Protein AF-A0A7C3SVB1-F1 (afdb_monomer_lite)

pLDDT: mean 78.55, std 27.2, range [22.28, 98.69]

Foldseek 3Di:
DDDDLPPLLVLQDPLLVPPPDDDDDDDDDDDDDDDDDDDDDDDDDDDDDDDDDDDPDDFDQAADSSLLSHLQSLQDADADPVRFGAWDADPVGFTATASGRTDDDPVVNVVAHVGHDPSRSSVVSRVVLNVLSNLLVVLAPDGADNLLSSLLSSLCVVVPSVCSSVFPLSVCVNVVHDLVSNLVSLQVQQDDPRDGDVSSNSSSVQSSCSNPPVDHD

Structure (mmCIF, N/CA/C/O backbone):
data_AF-A0A7C3SVB1-F1
#
_entry.id   AF-A0A7C3SVB1-F1
#
loop_
_atom_site.group_PDB
_atom_site.id
_atom_site.type_symbol
_atom_site.label_atom_id
_atom_site.label_alt_id
_atom_site.label_comp_id
_atom_site.label_asym_id
_atom_site.label_entity_id
_atom_site.label_seq_id
_atom_site.pdbx_PDB_ins_code
_atom_site.Cartn_x
_atom_site.Cartn_y
_atom_site.Cartn_z
_atom_site.occupancy
_atom_site.B_iso_or_equiv
_atom_site.auth_seq_id
_atom_site.auth_comp_id
_atom_site.auth_asym_id
_atom_site.auth_atom_id
_atom_site.pdbx_PDB_model_num
ATOM 1 N N . MET A 1 1 ? 23.810 15.415 3.806 1.00 31.62 1 MET A N 1
ATOM 2 C CA . MET A 1 1 ? 22.571 14.803 4.333 1.00 31.62 1 MET A CA 1
ATOM 3 C C . MET A 1 1 ? 22.095 13.753 3.336 1.00 31.62 1 MET A C 1
ATOM 5 O O . MET A 1 1 ? 21.457 14.120 2.369 1.00 31.62 1 MET A O 1
ATOM 9 N N . ASN A 1 2 ? 22.508 12.493 3.493 1.00 33.72 2 ASN A N 1
ATOM 10 C CA . ASN A 1 2 ? 22.014 11.328 2.740 1.00 33.72 2 ASN A CA 1
ATOM 11 C C . ASN A 1 2 ? 22.653 10.094 3.383 1.00 33.72 2 ASN A C 1
ATOM 13 O O . ASN A 1 2 ? 23.805 9.822 3.083 1.00 33.72 2 ASN A O 1
ATOM 17 N N . ASN A 1 3 ? 21.978 9.422 4.325 1.00 30.89 3 ASN A N 1
ATOM 18 C CA . ASN A 1 3 ? 22.523 8.196 4.936 1.00 30.89 3 ASN A CA 1
ATOM 19 C C . ASN A 1 3 ? 21.481 7.234 5.556 1.00 30.89 3 ASN A C 1
ATOM 21 O O . ASN A 1 3 ? 21.831 6.471 6.447 1.00 30.89 3 ASN A O 1
ATOM 25 N N . SER A 1 4 ? 20.224 7.199 5.084 1.00 38.81 4 SER A N 1
ATOM 26 C CA . SER A 1 4 ? 19.206 6.288 5.668 1.00 38.81 4 SER A CA 1
ATOM 27 C C . SER A 1 4 ? 18.614 5.225 4.732 1.00 38.81 4 SER A C 1
ATOM 29 O O . SER A 1 4 ? 17.721 4.501 5.150 1.00 38.81 4 SER A O 1
ATOM 31 N N . ILE A 1 5 ? 19.091 5.066 3.490 1.00 40.44 5 ILE A N 1
ATOM 32 C CA . ILE A 1 5 ? 18.460 4.129 2.527 1.00 40.44 5 ILE A CA 1
ATOM 33 C C . ILE A 1 5 ? 19.164 2.756 2.453 1.00 40.44 5 ILE A C 1
ATOM 35 O O . ILE A 1 5 ? 18.615 1.806 1.903 1.00 40.44 5 ILE A O 1
ATOM 39 N N . GLN A 1 6 ? 20.344 2.577 3.055 1.00 37.62 6 GLN A N 1
ATOM 40 C CA . GLN A 1 6 ? 21.162 1.380 2.799 1.00 37.62 6 GLN A CA 1
ATOM 41 C C . GLN A 1 6 ? 20.731 0.066 3.487 1.00 37.62 6 GLN A C 1
ATOM 43 O O . GLN A 1 6 ? 21.447 -0.921 3.362 1.00 37.62 6 GLN A O 1
ATOM 48 N N . ASN A 1 7 ? 19.577 -0.031 4.162 1.00 42.53 7 ASN A N 1
ATOM 49 C CA . ASN A 1 7 ? 19.177 -1.315 4.767 1.00 42.53 7 ASN A CA 1
ATOM 50 C C . ASN A 1 7 ? 17.658 -1.547 4.891 1.00 42.53 7 ASN A C 1
ATOM 52 O O . ASN A 1 7 ? 17.187 -2.086 5.887 1.00 42.53 7 ASN A O 1
ATOM 56 N N . LEU A 1 8 ? 16.865 -1.126 3.899 1.00 41.56 8 LEU A N 1
ATOM 57 C CA . LEU A 1 8 ? 15.411 -1.378 3.902 1.00 41.56 8 LEU A CA 1
ATOM 58 C C . LEU A 1 8 ? 15.036 -2.791 3.420 1.00 41.56 8 LEU A C 1
ATOM 60 O O . LEU A 1 8 ? 13.973 -3.303 3.756 1.00 41.56 8 LEU A O 1
ATOM 64 N N . THR 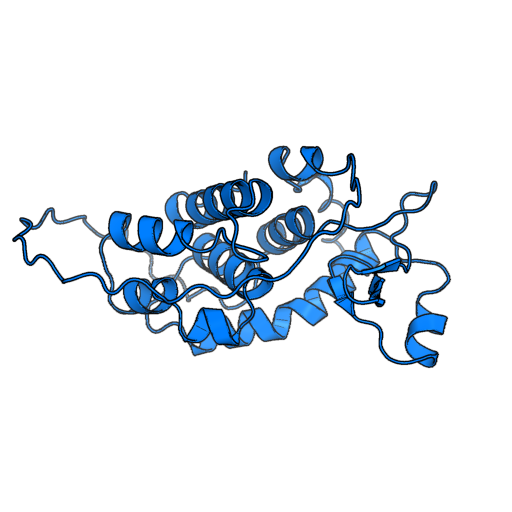A 1 9 ? 15.930 -3.467 2.698 1.00 45.50 9 THR A N 1
ATOM 65 C CA . THR A 1 9 ? 15.723 -4.832 2.182 1.00 45.50 9 THR A CA 1
ATOM 66 C C . THR A 1 9 ? 15.592 -5.889 3.274 1.00 45.50 9 THR A C 1
ATOM 68 O O . THR A 1 9 ? 14.848 -6.853 3.103 1.00 45.50 9 THR A O 1
ATOM 71 N N . SER A 1 10 ? 16.268 -5.711 4.412 1.00 49.84 10 SER A N 1
ATOM 72 C CA . SER A 1 10 ? 16.172 -6.623 5.561 1.00 49.84 10 SER A CA 1
ATOM 73 C C . SER A 1 10 ? 14.839 -6.519 6.316 1.00 49.84 10 SER A C 1
ATOM 75 O O . SER A 1 10 ? 14.551 -7.363 7.162 1.00 49.84 10 SER A O 1
ATOM 77 N N . LEU A 1 11 ? 14.010 -5.515 5.997 1.00 51.00 11 LEU A N 1
ATOM 78 C CA . LEU A 1 11 ? 12.749 -5.218 6.683 1.00 51.00 11 LEU A CA 1
ATOM 79 C C . LEU A 1 11 ? 11.512 -5.784 5.975 1.00 51.00 11 LEU A C 1
ATOM 81 O O . LEU A 1 11 ? 10.403 -5.594 6.472 1.00 51.00 11 LEU A O 1
ATOM 85 N N . ILE A 1 12 ? 11.678 -6.472 4.838 1.00 55.19 12 ILE A N 1
ATOM 86 C CA . ILE A 1 12 ? 10.572 -7.174 4.179 1.00 55.19 12 ILE A CA 1
ATOM 87 C C . ILE A 1 12 ? 10.216 -8.398 5.026 1.00 55.19 12 ILE A C 1
ATOM 89 O O . ILE A 1 12 ? 11.066 -9.283 5.197 1.00 55.19 12 ILE A O 1
ATOM 93 N N . PRO A 1 13 ? 8.982 -8.492 5.539 1.00 52.44 13 PRO A N 1
ATOM 94 C CA . PRO A 1 13 ? 8.627 -9.613 6.383 1.00 52.44 13 PRO A CA 1
ATOM 95 C C . PRO A 1 13 ? 8.637 -10.956 5.635 1.00 52.44 13 PRO A C 1
ATOM 97 O O . PRO A 1 13 ? 8.278 -11.034 4.459 1.00 52.44 13 PRO A O 1
ATOM 100 N N . GLU A 1 14 ? 9.042 -12.030 6.320 1.00 49.62 14 GLU A N 1
ATOM 101 C CA . GLU A 1 14 ? 9.186 -13.386 5.754 1.00 49.62 14 GLU A CA 1
ATOM 102 C C . GLU A 1 14 ? 7.917 -13.889 5.047 1.00 49.62 14 GLU A C 1
ATOM 104 O O . GLU A 1 14 ? 8.004 -14.552 4.014 1.00 49.62 14 GLU A O 1
ATOM 109 N N . GLN A 1 15 ? 6.729 -13.518 5.537 1.00 44.53 15 GLN A N 1
ATOM 110 C CA . GLN A 1 15 ? 5.456 -13.940 4.942 1.00 44.53 15 GLN A CA 1
ATOM 111 C C . GLN A 1 15 ? 5.228 -13.355 3.537 1.00 44.53 15 GLN A C 1
ATOM 113 O O . GLN A 1 15 ? 4.533 -13.966 2.724 1.00 44.53 15 GLN A O 1
ATOM 118 N N . CYS A 1 16 ? 5.853 -12.214 3.219 1.00 43.16 16 CYS A N 1
ATOM 119 C CA . CYS A 1 16 ? 5.802 -11.599 1.890 1.00 43.16 16 CYS A CA 1
ATOM 120 C C . CYS A 1 16 ? 6.736 -12.299 0.886 1.00 43.16 16 CYS A C 1
ATOM 122 O O . CYS A 1 16 ? 6.438 -12.360 -0.304 1.00 43.16 16 CYS A O 1
ATOM 124 N N . LYS A 1 17 ? 7.847 -12.890 1.349 1.00 44.25 17 LYS A N 1
ATOM 125 C CA . LYS A 1 17 ? 8.861 -13.518 0.478 1.00 44.25 17 LYS A CA 1
ATOM 126 C C . LYS A 1 17 ? 8.384 -14.821 -0.182 1.00 44.25 17 LYS A C 1
ATOM 128 O O . LYS A 1 17 ? 8.918 -15.219 -1.213 1.00 44.25 17 LYS A O 1
ATOM 133 N N . GLN A 1 18 ? 7.369 -15.482 0.379 1.00 40.31 18 GLN A N 1
ATOM 134 C CA . GLN A 1 18 ? 6.928 -16.822 -0.039 1.00 40.31 18 GLN A CA 1
ATOM 135 C C . GLN A 1 18 ? 6.003 -16.851 -1.274 1.00 40.31 18 GLN A C 1
ATOM 137 O O . GLN A 1 18 ? 5.603 -17.931 -1.702 1.00 40.31 18 GLN A O 1
ATOM 142 N N . GLN A 1 19 ? 5.665 -15.707 -1.885 1.00 41.03 19 GLN A N 1
ATOM 143 C CA . GLN A 1 19 ? 4.730 -15.653 -3.027 1.00 41.03 19 GLN A CA 1
ATOM 144 C C . GLN A 1 19 ? 5.395 -15.548 -4.412 1.00 41.03 19 GLN A C 1
ATOM 146 O O . GLN A 1 19 ? 4.697 -15.523 -5.424 1.00 41.03 19 GLN A O 1
ATOM 151 N N . GLN A 1 20 ? 6.729 -15.558 -4.504 1.00 35.09 20 GLN A N 1
ATOM 152 C CA . GLN A 1 20 ? 7.456 -15.371 -5.772 1.00 35.09 20 GLN A CA 1
ATOM 153 C C . GLN A 1 20 ? 7.462 -16.613 -6.705 1.00 35.09 20 GLN A C 1
ATOM 155 O O . GLN A 1 20 ? 8.326 -16.742 -7.569 1.00 35.09 20 GLN A O 1
ATOM 160 N N . GLY A 1 21 ? 6.512 -17.544 -6.573 1.00 31.62 21 GLY A N 1
ATOM 161 C CA . GLY A 1 21 ? 6.503 -18.800 -7.328 1.00 31.62 21 GLY A CA 1
ATOM 162 C C . GLY A 1 21 ? 5.131 -19.187 -7.877 1.00 31.62 21 GLY A C 1
ATOM 163 O O . GLY A 1 21 ? 4.266 -19.602 -7.116 1.00 31.62 21 GLY A O 1
ATOM 164 N N . LYS A 1 22 ? 5.022 -19.181 -9.217 1.00 29.80 22 LYS A N 1
ATOM 165 C CA . LYS A 1 22 ? 3.966 -19.769 -10.078 1.00 29.80 22 LYS A CA 1
ATOM 166 C C . LYS A 1 22 ? 2.723 -18.902 -10.336 1.00 29.80 22 LYS A C 1
ATOM 168 O O . LYS A 1 22 ? 1.705 -19.009 -9.663 1.00 29.80 22 LYS A O 1
ATOM 173 N N . ILE A 1 23 ? 2.769 -18.135 -11.429 1.00 29.11 23 ILE A N 1
ATOM 174 C CA . ILE A 1 23 ? 1.565 -17.660 -12.124 1.00 29.11 23 ILE A CA 1
ATOM 175 C C . ILE A 1 23 ? 1.242 -18.686 -13.215 1.00 29.11 23 ILE A C 1
ATOM 177 O O . ILE A 1 23 ? 1.788 -18.611 -14.313 1.00 29.11 23 ILE A O 1
ATOM 181 N N . ASP A 1 24 ? 0.374 -19.649 -12.911 1.00 27.30 24 ASP A N 1
ATOM 182 C CA . ASP A 1 24 ? -0.179 -20.554 -13.920 1.00 27.30 24 ASP A CA 1
ATOM 183 C C . ASP A 1 24 ? -1.482 -19.946 -14.467 1.00 27.30 24 ASP A C 1
ATOM 185 O O . ASP A 1 24 ? -2.486 -19.807 -13.762 1.00 27.30 24 ASP A O 1
ATOM 189 N N . LYS A 1 25 ? -1.442 -19.479 -15.720 1.00 34.91 25 LYS A N 1
ATOM 190 C CA . LYS A 1 25 ? -2.562 -18.815 -16.399 1.00 34.91 25 LYS A CA 1
ATOM 191 C C . LYS A 1 25 ? -3.498 -19.863 -17.002 1.00 34.91 25 LYS A C 1
ATOM 193 O O . LYS A 1 25 ? -3.211 -20.404 -18.066 1.00 34.91 25 LYS A O 1
ATOM 198 N N . LYS A 1 26 ? -4.673 -20.067 -16.400 1.00 27.55 26 LYS A N 1
ATOM 199 C CA . LYS A 1 26 ? -5.846 -20.611 -17.106 1.00 27.55 26 LYS A CA 1
ATOM 200 C C . LYS A 1 26 ? -7.070 -19.711 -16.898 1.00 27.55 26 LYS A C 1
ATOM 202 O O . LYS A 1 26 ? -7.563 -19.544 -15.786 1.00 27.55 26 LYS A O 1
ATOM 207 N N . LEU A 1 27 ? -7.493 -19.103 -18.007 1.00 33.12 27 LEU A N 1
ATOM 208 C CA . LEU A 1 27 ? -8.738 -18.359 -18.246 1.00 33.12 27 LEU A CA 1
ATOM 209 C C . LEU A 1 27 ? -9.956 -19.287 -18.160 1.00 33.12 27 LEU A C 1
ATOM 211 O O . LEU A 1 27 ? -9.879 -20.310 -18.823 1.00 33.12 27 LEU A O 1
ATOM 215 N N . VAL A 1 28 ? -11.065 -18.904 -17.499 1.00 28.27 28 VAL A N 1
ATOM 216 C CA . VAL A 1 28 ? -12.467 -19.194 -17.929 1.00 28.27 28 VAL A CA 1
ATOM 217 C C . VAL A 1 28 ? -13.499 -18.315 -17.142 1.00 28.27 28 VAL A C 1
ATOM 219 O O . VAL A 1 28 ? -13.070 -17.604 -16.233 1.00 28.27 28 VAL A O 1
ATOM 222 N N . PRO A 1 29 ? -14.814 -18.264 -17.487 1.00 25.97 29 PRO A N 1
ATOM 223 C CA . PRO A 1 29 ? -15.525 -17.109 -18.044 1.00 25.97 29 PRO A CA 1
ATOM 224 C C . PRO A 1 29 ? -16.535 -16.452 -17.071 1.00 25.97 29 PRO A C 1
ATOM 226 O O . PRO A 1 29 ? -16.744 -16.899 -15.947 1.00 25.97 29 PRO A O 1
ATOM 229 N N . GLN A 1 30 ? -17.175 -15.370 -17.523 1.00 29.14 30 GLN A N 1
ATOM 230 C CA . GLN A 1 30 ? -18.134 -14.578 -16.749 1.00 29.14 30 GLN A CA 1
ATOM 231 C C . GLN A 1 30 ? -19.508 -15.251 -16.607 1.00 29.14 30 GLN A C 1
ATOM 233 O O . GLN A 1 30 ? -20.102 -15.647 -17.606 1.00 29.14 30 GLN A O 1
ATOM 238 N N . THR A 1 31 ? -20.062 -15.260 -15.389 1.00 26.19 31 THR A N 1
ATOM 239 C CA . THR A 1 31 ? -21.506 -15.433 -15.154 1.00 26.19 31 THR A CA 1
ATOM 240 C C . THR A 1 31 ? -22.004 -14.496 -14.053 1.00 26.19 31 THR A C 1
ATOM 242 O O . THR A 1 31 ? -21.382 -14.365 -12.998 1.00 26.19 31 THR A O 1
ATOM 245 N N . ASN A 1 32 ? -23.141 -13.856 -14.330 1.00 29.94 32 ASN A N 1
ATOM 246 C CA . ASN A 1 32 ? -23.869 -12.896 -13.499 1.00 29.94 32 ASN A CA 1
ATOM 247 C C . ASN A 1 32 ? -24.362 -13.501 -12.178 1.00 29.94 32 ASN A C 1
ATOM 249 O O . ASN A 1 32 ? -25.070 -14.501 -12.222 1.00 29.94 32 ASN A O 1
ATOM 253 N N . TYR A 1 33 ? -24.118 -12.840 -11.038 1.00 24.30 33 TYR A N 1
ATOM 254 C CA . TYR A 1 33 ? -24.833 -13.151 -9.793 1.00 24.30 33 TYR A CA 1
ATOM 255 C C . TYR A 1 33 ? -25.157 -11.911 -8.947 1.00 24.30 33 TYR A C 1
ATOM 257 O O . TYR A 1 33 ? -24.312 -11.053 -8.684 1.00 24.30 33 TYR A O 1
ATOM 265 N N . SER A 1 34 ? -26.424 -11.848 -8.532 1.00 24.27 34 SER A N 1
ATOM 266 C CA . SER A 1 34 ? -27.050 -10.805 -7.716 1.00 24.27 34 SER A CA 1
ATOM 267 C C . SER A 1 34 ? -26.573 -10.817 -6.258 1.00 24.27 34 SER A C 1
ATOM 269 O O . SER A 1 34 ? -26.343 -11.868 -5.665 1.00 24.27 34 SER A O 1
ATOM 271 N N . LYS A 1 35 ? -26.465 -9.619 -5.667 1.00 23.53 35 LYS A N 1
ATOM 272 C CA . LYS A 1 35 ? -26.054 -9.379 -4.272 1.00 23.53 35 LYS A CA 1
ATOM 273 C C . LYS A 1 35 ? -27.063 -9.975 -3.270 1.00 23.53 35 LYS A C 1
ATOM 275 O O . LYS A 1 35 ? -28.255 -9.708 -3.420 1.00 23.53 35 LYS A O 1
ATOM 280 N N . PRO A 1 36 ? -26.630 -10.669 -2.202 1.00 23.86 36 PRO A N 1
ATOM 281 C CA . PRO A 1 36 ? -27.517 -11.016 -1.098 1.00 23.86 36 PRO A CA 1
ATOM 282 C C . PRO A 1 36 ? -27.708 -9.828 -0.138 1.00 23.86 36 PRO A C 1
ATOM 284 O O . PRO A 1 36 ? -26.753 -9.155 0.255 1.00 23.86 36 PRO A O 1
ATOM 287 N N . VAL A 1 37 ? -28.964 -9.575 0.235 1.00 22.28 37 VAL A N 1
ATOM 288 C CA . VAL A 1 37 ? -29.393 -8.594 1.244 1.00 22.28 37 VAL A CA 1
ATOM 289 C C . VAL A 1 37 ? -29.399 -9.278 2.613 1.00 22.28 37 VAL A C 1
ATOM 291 O O . VAL A 1 37 ? -30.114 -10.261 2.789 1.00 22.28 37 VAL A O 1
ATOM 294 N N . TYR A 1 38 ? -28.659 -8.753 3.597 1.00 23.77 38 TYR A N 1
ATOM 295 C CA . TYR A 1 38 ? -28.665 -9.282 4.969 1.00 23.77 38 TYR A CA 1
ATOM 296 C C . TYR A 1 38 ? -29.221 -8.272 5.978 1.00 23.77 38 TYR A C 1
ATOM 298 O O . TYR A 1 38 ? -28.852 -7.097 5.989 1.00 23.77 38 TYR A O 1
ATOM 306 N N . LYS A 1 39 ? -30.144 -8.760 6.819 1.00 23.80 39 LYS A N 1
ATOM 307 C CA . LYS A 1 39 ? -30.879 -8.005 7.843 1.00 23.80 39 LYS A CA 1
ATOM 308 C C . LYS A 1 39 ? -30.024 -7.792 9.101 1.00 23.80 39 LYS A C 1
ATOM 310 O O . LYS A 1 39 ? -29.330 -8.695 9.555 1.00 23.80 39 LYS A O 1
ATOM 315 N N . ARG A 1 40 ? -30.123 -6.588 9.673 1.00 24.69 40 ARG A N 1
ATOM 316 C CA . ARG A 1 40 ? -29.482 -6.143 10.924 1.00 24.69 40 ARG A CA 1
ATOM 317 C C . ARG A 1 40 ? -30.055 -6.916 12.118 1.00 24.69 40 ARG A C 1
ATOM 319 O O . ARG A 1 40 ? -31.259 -6.826 12.341 1.00 24.69 40 ARG A O 1
ATOM 326 N N . ASN A 1 41 ? -29.218 -7.575 12.919 1.00 24.61 41 ASN A N 1
ATOM 327 C CA . ASN A 1 41 ? -29.625 -8.078 14.234 1.00 24.61 41 ASN A CA 1
ATOM 328 C C . ASN A 1 41 ? -29.143 -7.098 15.314 1.00 24.61 41 ASN A C 1
ATOM 330 O O . ASN A 1 41 ? -27.952 -6.812 15.410 1.00 24.61 41 ASN A O 1
ATOM 334 N N . LYS A 1 42 ? -30.076 -6.517 16.078 1.00 31.06 42 LYS A N 1
ATOM 335 C CA . LYS A 1 42 ? -29.786 -5.617 17.204 1.00 31.06 42 LYS A CA 1
ATOM 336 C C . LYS A 1 42 ? -29.720 -6.461 18.481 1.00 31.06 42 LYS A C 1
ATOM 338 O O . LYS A 1 42 ? -30.763 -6.791 19.033 1.00 31.06 42 LYS A O 1
ATOM 343 N N . GLY A 1 43 ? -28.516 -6.810 18.927 1.00 26.61 43 GLY A N 1
ATOM 344 C CA . GLY A 1 43 ? -28.273 -7.435 20.229 1.00 26.61 43 GLY A CA 1
ATOM 345 C C . GLY A 1 43 ? -27.392 -6.534 21.092 1.00 26.61 43 GLY A C 1
ATOM 346 O O . GLY A 1 43 ? -26.352 -6.076 20.630 1.00 26.61 43 GLY A O 1
ATOM 347 N N . ASN A 1 44 ? -27.840 -6.250 22.316 1.00 29.45 44 ASN A N 1
ATOM 348 C CA . ASN A 1 44 ? -27.151 -5.424 23.311 1.00 29.45 44 ASN A CA 1
ATOM 349 C C . ASN A 1 44 ? -25.810 -6.043 23.731 1.00 29.45 44 ASN A C 1
ATOM 351 O O . ASN A 1 44 ? -25.781 -7.208 24.122 1.00 29.45 44 ASN A O 1
ATOM 355 N N . PHE A 1 45 ? -24.736 -5.246 23.743 1.00 33.78 45 PHE A N 1
ATOM 356 C CA . PHE A 1 45 ? -23.446 -5.642 24.310 1.00 33.78 45 PHE A CA 1
ATOM 357 C C . PHE A 1 45 ? -23.029 -4.691 25.434 1.00 33.78 45 PHE A C 1
ATOM 359 O O . PHE A 1 45 ? -23.009 -3.469 25.283 1.00 33.78 45 PHE A O 1
ATOM 366 N N . THR A 1 46 ? -22.739 -5.281 26.589 1.00 25.64 46 THR A N 1
ATOM 367 C CA . THR A 1 46 ? -22.329 -4.617 27.825 1.00 25.64 46 THR A CA 1
ATOM 368 C C . THR A 1 46 ? -20.915 -4.047 27.708 1.00 25.64 46 THR A C 1
ATOM 370 O O . THR A 1 46 ? -19.991 -4.719 27.256 1.00 25.64 46 THR A O 1
ATOM 373 N N . SER A 1 47 ? -20.768 -2.795 28.141 1.00 27.16 47 SER A N 1
ATOM 374 C CA . SER A 1 47 ? -19.552 -1.979 28.093 1.00 27.16 47 SER A CA 1
ATOM 375 C C . SER A 1 47 ? -18.395 -2.598 28.892 1.00 27.16 47 SER A C 1
ATOM 377 O O . SER A 1 47 ? -18.419 -2.596 30.122 1.00 27.16 47 SER A O 1
ATOM 379 N N . ILE A 1 48 ? -17.352 -3.078 28.206 1.00 33.25 48 ILE A N 1
ATOM 380 C CA . ILE A 1 48 ? -16.032 -3.282 28.817 1.00 33.25 48 ILE A CA 1
ATOM 381 C C . ILE A 1 48 ? -15.213 -2.024 28.543 1.00 33.25 48 ILE A C 1
ATOM 383 O O . ILE A 1 48 ? -14.704 -1.820 27.439 1.00 33.25 48 ILE A O 1
ATOM 387 N N . LYS A 1 49 ? -15.096 -1.174 29.568 1.00 29.86 49 LYS A N 1
ATOM 388 C CA . LYS A 1 49 ? -14.233 0.011 29.569 1.00 29.86 49 LYS A CA 1
ATOM 389 C C . LYS A 1 49 ? -12.781 -0.416 29.334 1.00 29.86 49 LYS A C 1
ATOM 391 O O . LYS A 1 49 ? -12.088 -0.800 30.271 1.00 29.86 49 LYS A O 1
ATOM 396 N N . HIS A 1 50 ? -12.312 -0.322 28.095 1.00 37.31 50 HIS A N 1
ATOM 397 C CA . HIS A 1 50 ? -10.883 -0.318 27.815 1.00 37.31 50 HIS A CA 1
ATOM 398 C C . HIS A 1 50 ? -10.361 1.090 28.089 1.00 37.31 50 HIS A C 1
ATOM 400 O O . HIS A 1 50 ? -10.787 2.067 27.475 1.00 37.31 50 HIS A O 1
ATOM 406 N N . LYS A 1 51 ? -9.474 1.188 29.078 1.00 26.64 51 LYS A N 1
ATOM 407 C CA . LYS A 1 51 ? -8.751 2.409 29.428 1.00 26.64 51 LYS A CA 1
ATOM 408 C C . LYS A 1 51 ? -7.855 2.779 28.233 1.00 26.64 51 LYS A C 1
ATOM 410 O O . LYS A 1 51 ? -7.054 1.933 27.834 1.00 26.64 51 LYS A O 1
ATOM 415 N N . PRO A 1 52 ? -7.971 3.980 27.640 1.00 36.12 52 PRO A N 1
ATOM 416 C CA . PRO A 1 52 ? -7.083 4.371 26.558 1.00 36.12 52 PRO A CA 1
ATOM 417 C C . PRO A 1 52 ? -5.673 4.543 27.126 1.00 36.12 52 PRO A C 1
ATOM 419 O O . PRO A 1 52 ? -5.481 5.222 28.138 1.00 36.12 52 PRO A O 1
ATOM 422 N N . ALA A 1 53 ? -4.689 3.918 26.483 1.00 36.72 53 ALA A N 1
ATOM 423 C CA . ALA A 1 53 ? -3.302 4.305 26.668 1.00 36.72 53 ALA A CA 1
ATOM 424 C C . ALA A 1 53 ? -3.159 5.736 26.133 1.00 36.72 53 ALA A C 1
ATOM 426 O O . ALA A 1 53 ? -3.369 5.990 24.947 1.00 36.72 53 ALA A O 1
ATOM 427 N N . GLN A 1 54 ? -2.893 6.675 27.037 1.00 36.75 54 GLN A N 1
ATOM 428 C CA . GLN A 1 54 ? -2.544 8.044 26.694 1.00 36.75 54 GLN A CA 1
ATOM 429 C C . GLN A 1 54 ? -1.091 8.095 26.232 1.00 36.75 54 GLN A C 1
ATOM 431 O O . GLN A 1 54 ? -0.227 7.728 27.015 1.00 36.75 54 GLN A O 1
ATOM 436 N N . GLU A 1 55 ? -0.850 8.638 25.039 1.00 38.50 55 GLU A N 1
ATOM 437 C CA . GLU A 1 55 ? 0.218 9.614 24.785 1.00 38.50 55 GLU A CA 1
ATOM 438 C C . GLU A 1 55 ? -0.265 10.586 23.697 1.00 38.50 55 GLU A C 1
ATOM 440 O O . GLU A 1 55 ? -0.767 10.174 22.651 1.00 38.50 55 GLU A O 1
ATOM 445 N N . GLY A 1 56 ? -0.156 11.891 23.960 1.00 40.75 56 GLY A N 1
ATOM 446 C CA . GLY A 1 56 ? -0.522 12.975 23.043 1.00 40.75 56 GLY A CA 1
ATOM 447 C C . GLY A 1 56 ? 0.471 13.139 21.890 1.00 40.75 56 GLY A C 1
ATOM 448 O O . GLY A 1 56 ? 1.122 14.174 21.781 1.00 40.75 56 GLY A O 1
ATOM 449 N N . GLY A 1 57 ? 0.602 12.117 21.044 1.00 45.59 57 GLY A N 1
ATOM 450 C CA . GLY A 1 57 ? 1.417 12.142 19.831 1.00 45.59 57 GLY A CA 1
ATOM 451 C C . GLY A 1 57 ? 0.623 12.642 18.625 1.00 45.59 57 GLY A C 1
ATOM 452 O O . GLY A 1 57 ? -0.517 12.232 18.409 1.00 45.59 57 GLY A O 1
ATOM 453 N N . ALA A 1 58 ? 1.222 13.527 17.825 1.00 57.69 58 ALA A N 1
ATOM 454 C CA . ALA A 1 58 ? 0.653 13.968 16.554 1.00 57.69 58 ALA A CA 1
ATOM 455 C C . ALA A 1 58 ? 0.268 12.759 15.680 1.00 57.69 58 ALA A C 1
ATOM 457 O O . ALA A 1 58 ? 1.035 11.802 15.569 1.00 57.69 58 ALA A O 1
ATOM 458 N N . SER A 1 59 ? -0.915 12.803 15.055 1.00 74.12 59 SER A N 1
ATOM 459 C CA . SER A 1 59 ? -1.360 11.745 14.141 1.00 74.12 59 SER A CA 1
ATOM 460 C C . SER A 1 59 ? -0.328 11.558 13.030 1.00 74.12 59 SER A C 1
ATOM 462 O O . SER A 1 59 ? 0.077 12.537 12.400 1.00 74.12 59 SER A O 1
ATOM 464 N N . ALA A 1 60 ? 0.088 10.317 12.775 1.00 83.44 60 ALA A N 1
ATOM 465 C CA . ALA A 1 60 ? 1.017 10.026 11.688 1.00 83.44 60 ALA A CA 1
ATOM 466 C C . ALA A 1 60 ? 0.426 10.492 10.345 1.00 83.44 60 ALA A C 1
ATOM 468 O O . ALA A 1 60 ? -0.757 10.283 10.074 1.00 83.44 60 ALA A O 1
ATOM 469 N N . THR A 1 61 ? 1.239 11.157 9.519 1.00 86.44 61 THR A N 1
ATOM 470 C CA . THR A 1 61 ? 0.786 11.785 8.262 1.00 86.44 61 THR A CA 1
ATOM 471 C C . THR A 1 61 ? 1.425 11.197 7.011 1.00 86.44 61 THR A C 1
ATOM 473 O O . THR A 1 61 ? 1.008 11.547 5.906 1.00 86.44 61 THR A O 1
ATOM 476 N N . ARG A 1 62 ? 2.421 10.324 7.170 1.00 95.44 62 ARG A N 1
ATOM 477 C CA . ARG A 1 62 ? 3.209 9.713 6.097 1.00 95.44 62 ARG A CA 1
ATOM 478 C C . ARG A 1 62 ? 3.557 8.281 6.478 1.00 95.44 62 ARG A C 1
ATOM 480 O O . ARG A 1 62 ? 3.765 7.997 7.655 1.00 95.44 62 ARG A O 1
ATOM 487 N N . VAL A 1 63 ? 3.654 7.400 5.490 1.00 96.88 63 VAL A N 1
ATOM 488 C CA . VAL A 1 63 ? 4.067 6.014 5.684 1.00 96.88 63 VAL A CA 1
ATOM 489 C C . VAL A 1 63 ? 5.518 5.959 6.156 1.00 96.88 63 VAL A C 1
ATOM 491 O O . VAL A 1 63 ? 6.405 6.633 5.606 1.00 96.88 63 VAL A O 1
ATOM 494 N N . SER A 1 64 ? 5.766 5.148 7.185 1.00 96.75 64 SER A N 1
ATOM 495 C CA . SER A 1 64 ? 7.115 4.914 7.702 1.00 96.75 64 SER A CA 1
ATOM 496 C C . SER A 1 64 ? 7.966 4.121 6.704 1.00 96.75 64 SER A C 1
ATOM 498 O O . SER A 1 64 ? 7.470 3.550 5.737 1.00 96.75 64 SER A O 1
ATOM 500 N N . ASP A 1 65 ? 9.277 4.039 6.911 1.00 94.00 65 ASP A N 1
ATOM 501 C CA . ASP A 1 65 ? 10.134 3.221 6.039 1.00 94.00 65 ASP A CA 1
ATOM 502 C C . ASP A 1 65 ? 9.840 1.717 6.164 1.00 94.00 65 ASP A C 1
ATOM 504 O O . ASP A 1 65 ? 9.899 0.981 5.174 1.00 94.00 65 ASP A O 1
ATOM 508 N N . LYS A 1 66 ? 9.439 1.273 7.363 1.00 95.44 66 LYS A N 1
ATOM 509 C CA . LYS A 1 66 ? 8.955 -0.094 7.602 1.00 95.44 66 LYS A CA 1
ATOM 510 C C . LYS A 1 66 ? 7.617 -0.327 6.908 1.00 95.44 66 LYS A C 1
ATOM 512 O O . LYS A 1 66 ? 7.457 -1.345 6.246 1.00 95.44 66 LYS A O 1
ATOM 517 N N . GLY A 1 67 ? 6.698 0.635 6.994 1.00 96.19 67 GLY A N 1
ATOM 518 C CA . GLY A 1 67 ? 5.428 0.619 6.271 1.00 96.19 67 GLY A CA 1
ATOM 519 C C . GLY A 1 67 ? 5.624 0.557 4.760 1.00 96.19 67 GLY A C 1
ATOM 520 O O . GLY A 1 67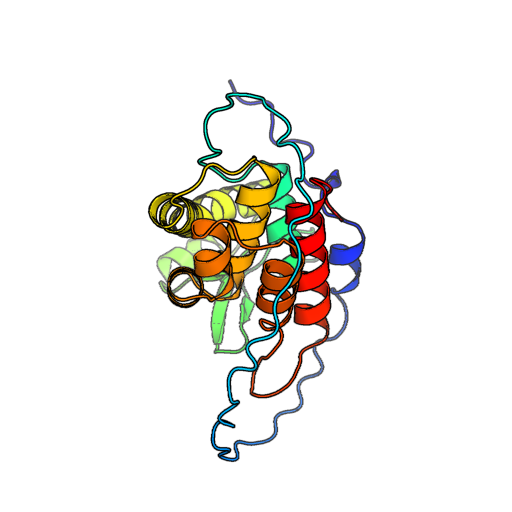 ? 5.012 -0.274 4.101 1.00 96.19 67 GLY A O 1
ATOM 521 N N . LEU A 1 68 ? 6.544 1.351 4.205 1.00 95.12 68 LEU A N 1
ATOM 522 C CA . LEU A 1 68 ? 6.827 1.323 2.770 1.00 95.12 68 LEU A CA 1
ATOM 523 C C . LEU A 1 68 ? 7.331 -0.061 2.339 1.00 95.12 68 LEU A C 1
ATOM 525 O O . LEU A 1 68 ? 6.838 -0.613 1.360 1.00 95.12 68 LEU A O 1
ATOM 529 N N . SER A 1 69 ? 8.270 -0.632 3.098 1.00 92.38 69 SER A N 1
ATOM 530 C CA . SER A 1 69 ? 8.833 -1.962 2.826 1.00 92.38 69 SER A CA 1
ATOM 531 C C . SER A 1 69 ? 7.784 -3.070 2.974 1.00 92.38 69 SER A C 1
ATOM 533 O O . SER A 1 69 ? 7.743 -3.997 2.167 1.00 92.38 69 SER A O 1
ATOM 535 N N . PHE A 1 70 ? 6.899 -2.951 3.967 1.00 94.88 70 PHE A N 1
ATOM 536 C CA . PHE A 1 70 ? 5.768 -3.854 4.172 1.00 94.88 70 PHE A CA 1
ATOM 537 C C . PHE A 1 70 ? 4.829 -3.858 2.964 1.00 94.88 70 PHE A C 1
ATOM 539 O O . PHE A 1 70 ? 4.509 -4.921 2.444 1.00 94.88 70 PHE A O 1
ATOM 546 N N . ILE A 1 71 ? 4.422 -2.681 2.480 1.00 95.44 71 ILE A N 1
ATOM 547 C CA . ILE A 1 71 ? 3.494 -2.575 1.346 1.00 95.44 71 ILE A CA 1
ATOM 548 C C . ILE A 1 71 ? 4.169 -3.072 0.064 1.00 95.44 71 ILE A C 1
ATOM 550 O O . ILE A 1 71 ? 3.580 -3.870 -0.661 1.00 95.44 71 ILE A O 1
ATOM 554 N N . ALA A 1 72 ? 5.424 -2.680 -0.174 1.00 92.31 72 ALA A N 1
ATOM 555 C CA . ALA A 1 72 ? 6.220 -3.145 -1.308 1.00 92.31 72 ALA A CA 1
ATOM 556 C C . ALA A 1 72 ? 6.321 -4.684 -1.363 1.00 92.31 72 ALA A C 1
ATOM 558 O O . ALA A 1 72 ? 6.191 -5.281 -2.433 1.00 92.31 72 ALA A O 1
ATOM 559 N N . GLY A 1 73 ? 6.471 -5.336 -0.204 1.00 91.12 73 GLY A N 1
ATOM 560 C CA . GLY A 1 73 ? 6.495 -6.795 -0.090 1.00 91.12 73 GLY A CA 1
ATOM 561 C C . GLY A 1 73 ? 5.222 -7.488 -0.592 1.00 91.12 73 GLY A C 1
ATOM 562 O O . GLY A 1 73 ? 5.312 -8.598 -1.110 1.00 91.12 73 GLY A O 1
ATOM 563 N N . TRP A 1 74 ? 4.057 -6.839 -0.493 1.00 91.31 74 TRP A N 1
ATOM 564 C CA . TRP A 1 74 ? 2.786 -7.382 -0.992 1.00 91.31 74 TRP A CA 1
ATOM 565 C C . TRP A 1 74 ? 2.548 -7.146 -2.481 1.00 91.31 74 TRP A C 1
ATOM 567 O O . TRP A 1 74 ? 1.828 -7.926 -3.101 1.00 91.31 74 TRP A O 1
ATOM 577 N N . GLU A 1 75 ? 3.093 -6.069 -3.046 1.00 85.81 75 GLU A N 1
ATOM 578 C CA . GLU A 1 75 ? 2.951 -5.778 -4.478 1.00 85.81 75 GLU A CA 1
ATOM 579 C C . GLU A 1 75 ? 3.845 -6.689 -5.326 1.00 85.81 75 GLU A C 1
ATOM 581 O O . GLU A 1 75 ? 3.473 -7.091 -6.430 1.00 85.81 75 GLU A O 1
ATOM 586 N N . GLY A 1 76 ? 5.018 -7.047 -4.795 1.00 77.19 76 GLY A N 1
ATOM 587 C CA . GLY A 1 76 ? 6.021 -7.791 -5.542 1.00 77.19 76 GLY A CA 1
ATOM 588 C C . GLY A 1 76 ? 6.568 -6.992 -6.730 1.00 77.19 76 GLY A C 1
ATOM 589 O O . GLY A 1 76 ? 6.313 -5.802 -6.904 1.00 77.19 76 GLY A O 1
ATOM 590 N N . SER A 1 77 ? 7.405 -7.642 -7.533 1.00 87.62 77 SER A N 1
ATOM 591 C CA . SER A 1 77 ? 8.008 -7.063 -8.740 1.00 87.62 77 SER A CA 1
ATOM 592 C C . SER A 1 77 ? 8.576 -8.160 -9.637 1.00 87.62 77 SER A C 1
ATOM 594 O O . SER A 1 77 ? 8.844 -9.275 -9.178 1.00 87.62 77 SER A O 1
ATOM 596 N N . VAL A 1 78 ? 8.774 -7.845 -10.919 1.00 91.25 78 VAL A N 1
ATOM 597 C CA . VAL A 1 78 ? 9.540 -8.692 -11.843 1.00 91.25 78 VAL A CA 1
ATOM 598 C C . VAL A 1 78 ? 10.987 -8.222 -11.835 1.00 91.25 78 VAL A C 1
ATOM 600 O O . VAL A 1 78 ? 11.249 -7.027 -11.990 1.00 91.25 78 VAL A O 1
ATOM 603 N N . ARG A 1 79 ? 11.920 -9.161 -11.657 1.00 94.00 79 ARG A N 1
ATOM 604 C CA . ARG A 1 79 ? 13.354 -8.878 -11.597 1.00 94.00 79 ARG A CA 1
ATOM 605 C C . ARG A 1 79 ? 14.136 -9.636 -12.656 1.00 94.00 79 ARG A C 1
ATOM 607 O O . ARG A 1 79 ? 13.761 -10.751 -13.013 1.00 94.00 79 ARG A O 1
ATOM 614 N N . ASP A 1 80 ? 15.217 -9.032 -13.132 1.00 93.62 80 ASP A N 1
ATOM 615 C CA . ASP A 1 80 ? 16.212 -9.719 -13.954 1.00 93.62 80 ASP A CA 1
ATOM 616 C C . ASP A 1 80 ? 17.203 -10.532 -13.100 1.00 93.62 80 ASP A C 1
ATOM 618 O O . ASP A 1 80 ? 17.156 -10.526 -11.866 1.00 93.62 80 ASP A O 1
ATOM 622 N N . SER A 1 81 ? 18.130 -11.231 -13.758 1.00 94.31 81 SER A N 1
ATOM 623 C CA . SER A 1 81 ? 19.159 -12.044 -13.097 1.00 94.31 81 SER A CA 1
ATOM 624 C C . SER A 1 81 ? 20.148 -11.233 -12.252 1.00 94.31 81 SER A C 1
ATOM 626 O O . SER A 1 81 ? 20.846 -11.810 -11.425 1.00 94.31 81 SER A O 1
ATOM 628 N N . SER A 1 82 ? 20.222 -9.912 -12.448 1.00 93.25 82 SER A N 1
ATOM 629 C CA . SER A 1 82 ? 21.039 -9.002 -11.637 1.00 93.25 82 SER A CA 1
ATOM 630 C C . SER A 1 82 ? 20.291 -8.463 -10.410 1.00 93.25 82 SER A C 1
ATOM 632 O O . SER A 1 82 ? 20.870 -7.748 -9.593 1.00 93.25 82 SER A O 1
ATOM 634 N N . GLY A 1 83 ? 19.007 -8.807 -10.262 1.00 92.38 83 GLY A N 1
ATOM 635 C CA . GLY A 1 83 ? 18.150 -8.371 -9.162 1.00 92.38 83 GLY A CA 1
ATOM 636 C C . GLY A 1 83 ? 17.481 -7.011 -9.379 1.00 92.38 83 GLY A C 1
ATOM 637 O O . GLY A 1 83 ? 16.791 -6.530 -8.471 1.00 92.38 83 GLY A O 1
ATOM 638 N N . LYS A 1 84 ? 17.639 -6.393 -10.558 1.00 96.19 84 LYS A N 1
ATOM 639 C CA . LYS A 1 84 ? 16.961 -5.138 -10.905 1.00 96.19 84 LYS A CA 1
ATOM 640 C C . LYS A 1 84 ? 15.500 -5.383 -11.242 1.00 96.19 84 LYS A C 1
ATOM 642 O O . LYS A 1 84 ? 15.166 -6.366 -11.893 1.00 96.19 84 LYS A O 1
ATOM 647 N N . HIS A 1 85 ? 14.642 -4.451 -10.847 1.00 96.38 85 HIS A N 1
ATOM 648 C CA . HIS A 1 85 ? 13.239 -4.393 -11.244 1.00 96.38 85 HIS A CA 1
ATOM 649 C C . HIS A 1 85 ? 13.137 -4.024 -12.717 1.00 96.38 85 HIS A C 1
ATOM 651 O O . HIS A 1 85 ? 13.654 -2.985 -13.119 1.00 96.38 85 HIS A O 1
ATOM 657 N N . ILE A 1 86 ? 12.447 -4.829 -13.514 1.00 96.69 86 ILE A N 1
ATOM 658 C CA . ILE A 1 86 ? 12.308 -4.604 -14.956 1.00 96.69 86 ILE A CA 1
ATOM 659 C C . ILE A 1 86 ? 10.860 -4.316 -15.344 1.00 96.69 86 ILE A C 1
ATOM 661 O O . ILE A 1 86 ? 9.920 -4.666 -14.629 1.00 96.69 86 ILE A O 1
ATOM 665 N N . LEU A 1 87 ? 10.685 -3.667 -16.497 1.00 95.56 87 LEU A N 1
ATOM 666 C CA . LEU A 1 87 ? 9.373 -3.462 -17.104 1.00 95.56 87 LEU A CA 1
ATOM 667 C C . LEU A 1 87 ? 8.718 -4.806 -17.431 1.00 95.56 87 LEU A C 1
ATOM 669 O O . LEU A 1 87 ? 9.322 -5.676 -18.057 1.00 95.56 87 LEU A O 1
ATOM 673 N N . TYR A 1 88 ? 7.445 -4.938 -17.086 1.00 92.81 88 TYR A N 1
ATOM 674 C CA . TYR A 1 88 ? 6.610 -6.071 -17.466 1.00 92.81 88 TYR A CA 1
ATOM 675 C C . TYR A 1 88 ? 5.212 -5.585 -17.847 1.00 92.81 88 TYR A C 1
ATOM 677 O O . TYR A 1 88 ? 4.860 -4.433 -17.603 1.00 92.81 88 TYR A O 1
ATOM 685 N N . ARG A 1 89 ? 4.410 -6.450 -18.474 1.00 90.25 89 ARG A N 1
ATOM 686 C CA . ARG A 1 89 ? 2.978 -6.188 -18.657 1.00 90.25 89 ARG A CA 1
ATOM 687 C C . ARG A 1 89 ? 2.184 -6.878 -17.562 1.00 90.25 89 ARG A C 1
ATOM 689 O O . ARG A 1 89 ? 2.350 -8.083 -17.363 1.00 90.25 89 ARG A O 1
ATOM 696 N N . ASP A 1 90 ? 1.333 -6.124 -16.882 1.00 87.31 90 ASP A N 1
ATOM 697 C CA . ASP A 1 90 ? 0.446 -6.663 -15.857 1.00 87.31 90 ASP A CA 1
ATOM 698 C C . ASP A 1 90 ? -0.697 -7.514 -16.454 1.00 87.31 90 ASP A C 1
ATOM 700 O O . ASP A 1 90 ? -0.766 -7.772 -17.661 1.00 87.31 90 ASP A O 1
ATOM 704 N N . ALA A 1 91 ? -1.609 -7.980 -15.597 1.00 81.81 91 ALA A N 1
ATOM 705 C CA . ALA A 1 91 ? -2.722 -8.842 -15.997 1.00 81.81 91 ALA A CA 1
ATOM 706 C C . ALA A 1 91 ? -3.704 -8.186 -16.987 1.00 81.81 91 ALA A C 1
ATOM 708 O O . ALA A 1 91 ? -4.429 -8.907 -17.671 1.00 81.81 91 ALA A O 1
ATOM 709 N N . VAL A 1 92 ? -3.725 -6.851 -17.075 1.00 80.81 92 VAL A N 1
ATOM 710 C CA . VAL A 1 92 ? -4.584 -6.084 -17.991 1.00 80.81 92 VAL A CA 1
ATOM 711 C C . VAL A 1 92 ? -3.798 -5.472 -19.159 1.00 80.81 92 VAL A C 1
ATOM 713 O O . VAL A 1 92 ? -4.366 -4.766 -19.989 1.00 80.81 92 VAL A O 1
ATOM 716 N N . GLY A 1 93 ? -2.505 -5.788 -19.277 1.00 87.50 93 GLY A N 1
ATOM 717 C CA . GLY A 1 93 ? -1.654 -5.420 -20.406 1.00 87.50 93 GLY A CA 1
ATOM 718 C C . GLY A 1 93 ? -0.975 -4.054 -20.295 1.00 87.50 93 GLY A C 1
ATOM 719 O O . GLY A 1 93 ? -0.351 -3.632 -21.279 1.00 87.50 93 GLY A O 1
ATOM 720 N N . VAL A 1 94 ? -1.065 -3.388 -19.138 1.00 91.06 94 VAL A N 1
ATOM 721 C CA . VAL A 1 94 ? -0.395 -2.112 -18.848 1.00 91.06 94 VAL A CA 1
ATOM 722 C C . VAL A 1 94 ? 1.076 -2.377 -18.534 1.00 91.06 94 VAL A C 1
ATOM 724 O O . VAL A 1 94 ? 1.414 -3.362 -17.880 1.00 91.06 94 VAL A O 1
ATOM 727 N N . TRP A 1 95 ? 1.964 -1.521 -19.047 1.00 94.38 95 TRP A N 1
ATOM 728 C CA . TRP A 1 95 ? 3.380 -1.583 -18.698 1.00 94.38 95 TRP A CA 1
ATOM 729 C C . TRP A 1 95 ? 3.575 -1.123 -17.259 1.00 94.38 95 TRP A C 1
ATOM 731 O O . TRP A 1 95 ? 3.129 -0.039 -16.901 1.00 94.38 95 TRP A O 1
ATOM 741 N N . THR A 1 96 ? 4.283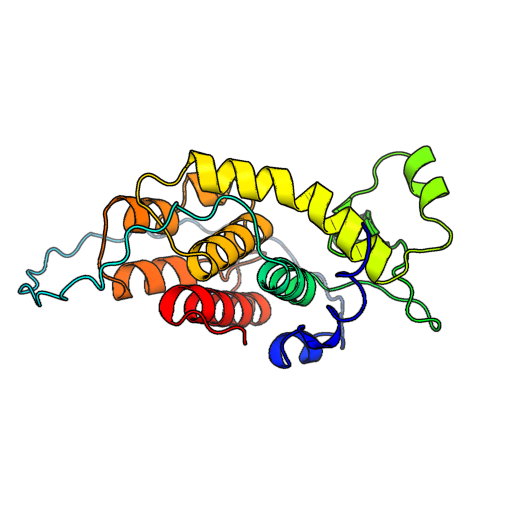 -1.920 -16.472 1.00 93.94 96 THR A N 1
ATOM 742 C CA . THR A 1 96 ? 4.473 -1.703 -15.040 1.00 93.94 96 THR A CA 1
ATOM 743 C C . THR A 1 96 ? 5.932 -1.958 -14.673 1.00 93.94 96 THR A C 1
ATOM 745 O O . THR A 1 96 ? 6.575 -2.834 -15.255 1.00 93.94 96 THR A O 1
ATOM 748 N N . ILE A 1 97 ? 6.477 -1.192 -13.726 1.00 96.19 97 ILE A N 1
ATOM 749 C CA . ILE A 1 97 ? 7.816 -1.405 -13.155 1.00 96.19 97 ILE A CA 1
ATOM 750 C C . ILE A 1 97 ? 7.799 -1.215 -11.635 1.00 96.19 97 ILE A C 1
ATOM 752 O O . ILE A 1 97 ? 6.928 -0.536 -11.091 1.00 96.19 97 ILE A O 1
ATOM 756 N N . GLY A 1 98 ? 8.766 -1.819 -10.941 1.00 95.25 98 GLY A N 1
ATOM 757 C CA . GLY A 1 98 ? 8.895 -1.700 -9.492 1.00 95.25 98 GLY A CA 1
ATOM 758 C C . GLY A 1 98 ? 7.661 -2.240 -8.772 1.00 95.25 98 GLY A C 1
ATOM 759 O O . GLY A 1 98 ? 7.035 -3.203 -9.219 1.00 95.25 98 GLY A O 1
ATOM 760 N N . TYR A 1 99 ? 7.288 -1.573 -7.684 1.00 93.94 99 TYR A N 1
ATOM 761 C CA . TYR A 1 99 ? 6.155 -1.933 -6.830 1.00 93.94 99 TYR A CA 1
ATOM 762 C C . TYR A 1 99 ? 4.823 -1.357 -7.343 1.00 93.94 99 TYR A C 1
ATOM 764 O O . TYR A 1 99 ? 4.106 -0.669 -6.623 1.00 93.94 99 TYR A O 1
ATOM 772 N N . GLY A 1 100 ? 4.494 -1.625 -8.612 1.00 89.81 100 GLY A N 1
ATOM 773 C CA . GLY A 1 100 ? 3.196 -1.273 -9.207 1.00 89.81 100 GLY A CA 1
ATOM 774 C C . GLY A 1 100 ? 3.126 0.081 -9.926 1.00 89.81 100 GLY A C 1
ATOM 775 O O . GLY A 1 100 ? 2.024 0.564 -10.188 1.00 89.81 100 GLY A O 1
ATOM 776 N N . HIS A 1 101 ? 4.264 0.689 -10.281 1.00 95.06 101 HIS A N 1
ATOM 777 C CA . HIS A 1 101 ? 4.282 1.946 -11.033 1.00 95.06 101 HIS A CA 1
ATOM 778 C C . HIS A 1 101 ? 3.834 1.718 -12.482 1.00 95.06 101 HIS A C 1
ATOM 780 O O . HIS A 1 101 ? 4.536 1.060 -13.257 1.00 95.06 101 HIS A O 1
ATOM 786 N N . ALA A 1 102 ? 2.673 2.261 -12.850 1.00 93.31 102 ALA A N 1
ATOM 787 C CA . ALA A 1 102 ? 2.115 2.151 -14.194 1.00 93.31 102 ALA A CA 1
ATOM 788 C C . ALA A 1 102 ? 2.774 3.145 -15.164 1.00 93.31 102 ALA A C 1
ATOM 790 O O . ALA A 1 102 ? 2.874 4.336 -14.886 1.00 93.31 102 ALA A O 1
ATOM 791 N N . VAL A 1 103 ? 3.177 2.652 -16.334 1.00 94.06 103 VAL A N 1
ATOM 792 C CA . VAL A 1 103 ? 3.941 3.375 -17.354 1.00 94.06 103 VAL A CA 1
ATOM 793 C C . VAL A 1 103 ? 3.121 3.481 -18.638 1.00 94.06 103 VAL A C 1
ATOM 795 O O . VAL A 1 103 ? 2.984 2.520 -19.400 1.00 94.06 103 VAL A O 1
ATOM 798 N N . PHE A 1 104 ? 2.598 4.669 -18.931 1.00 92.50 104 PHE A N 1
ATOM 799 C CA . PHE A 1 104 ? 1.685 4.858 -20.065 1.00 92.50 104 PHE A CA 1
ATOM 800 C C . PHE A 1 104 ? 2.395 5.383 -21.316 1.00 92.50 104 PHE A C 1
ATOM 802 O O . PHE A 1 104 ? 2.091 4.960 -22.439 1.00 92.50 104 PHE A O 1
ATOM 809 N N . SER A 1 105 ? 3.391 6.256 -21.153 1.00 94.31 105 SER A N 1
ATOM 810 C CA . SER A 1 105 ? 4.047 6.911 -22.287 1.00 94.31 105 SER A CA 1
ATOM 811 C C . SER A 1 105 ? 5.256 6.136 -22.825 1.00 94.31 105 SER A C 1
ATOM 813 O O . SER A 1 105 ? 5.930 5.383 -22.120 1.00 94.31 105 SER A O 1
ATOM 815 N N . LYS A 1 106 ? 5.575 6.333 -24.113 1.00 92.69 106 LYS A N 1
ATOM 816 C CA . LYS A 1 106 ? 6.803 5.782 -24.719 1.00 92.69 106 LYS A CA 1
ATOM 817 C C . LYS A 1 106 ? 8.063 6.376 -24.077 1.00 92.69 106 LYS A C 1
ATOM 819 O O . LYS A 1 106 ? 9.038 5.654 -23.899 1.00 92.69 106 LYS A O 1
ATOM 824 N N . ALA A 1 107 ? 8.027 7.661 -23.724 1.00 94.88 107 ALA A N 1
ATOM 825 C CA . ALA A 1 107 ? 9.142 8.354 -23.086 1.00 94.88 107 ALA A CA 1
ATOM 826 C C . ALA A 1 107 ? 9.460 7.765 -21.702 1.00 94.88 107 ALA A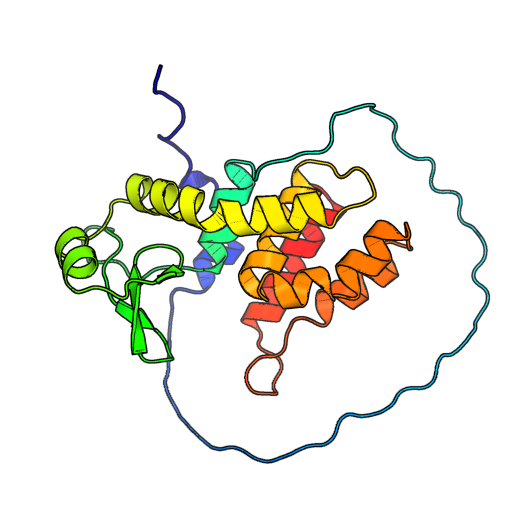 C 1
ATOM 828 O O . ALA A 1 107 ? 10.616 7.469 -21.413 1.00 94.88 107 ALA A O 1
ATOM 829 N N . GLU A 1 108 ? 8.442 7.502 -20.879 1.00 92.50 108 GLU A N 1
ATOM 830 C CA . GLU A 1 108 ? 8.652 6.838 -19.588 1.00 92.50 108 GLU A CA 1
ATOM 831 C C . GLU A 1 108 ? 9.133 5.398 -19.756 1.00 92.50 108 GLU A C 1
ATOM 833 O O . GLU A 1 108 ? 10.027 4.971 -19.032 1.00 92.50 108 GLU A O 1
ATOM 838 N N . ARG A 1 109 ? 8.624 4.650 -20.747 1.00 93.44 109 ARG A N 1
ATOM 839 C CA . ARG A 1 109 ? 9.174 3.314 -21.035 1.00 93.44 109 ARG A CA 1
ATOM 840 C C . ARG A 1 109 ? 10.665 3.376 -21.340 1.00 93.44 109 ARG A C 1
ATOM 842 O O . ARG A 1 109 ? 11.413 2.574 -20.797 1.00 93.44 109 ARG A O 1
ATOM 849 N N . GLN A 1 110 ? 11.098 4.343 -22.152 1.00 94.88 110 GLN A N 1
ATOM 850 C CA . GLN A 1 110 ? 12.511 4.532 -22.486 1.00 94.88 110 GLN A CA 1
ATOM 851 C C . GLN A 1 110 ? 13.366 4.805 -21.238 1.00 94.88 110 GLN A C 1
ATOM 853 O O . GLN A 1 110 ? 14.458 4.253 -21.122 1.00 94.88 110 GLN A O 1
ATOM 858 N N . LYS A 1 111 ? 12.857 5.604 -20.289 1.00 94.94 111 LYS A N 1
ATOM 859 C CA . LYS A 1 111 ? 13.522 5.899 -19.006 1.00 94.94 111 LYS A CA 1
ATOM 860 C C . LYS A 1 111 ? 13.810 4.633 -18.188 1.00 94.94 111 LYS A C 1
ATOM 862 O O . LYS A 1 111 ? 14.806 4.585 -17.476 1.00 94.94 111 LYS A O 1
ATOM 867 N N . TYR A 1 112 ? 12.956 3.619 -18.299 1.00 95.38 112 TYR A N 1
ATOM 868 C CA . TYR A 1 112 ? 12.979 2.424 -17.456 1.00 95.38 112 TYR A CA 1
ATOM 869 C C . TYR A 1 112 ? 13.505 1.156 -18.151 1.00 95.38 112 TYR A C 1
ATOM 871 O O . TYR A 1 112 ? 13.467 0.077 -17.561 1.00 95.38 112 TYR A O 1
ATOM 879 N N . LEU A 1 113 ? 14.026 1.256 -19.382 1.00 93.19 113 LEU A N 1
ATOM 880 C CA . LEU A 1 113 ? 14.522 0.093 -20.138 1.00 93.19 113 LEU A CA 1
ATOM 881 C C . LEU A 1 113 ? 15.662 -0.661 -19.445 1.00 93.19 113 LEU A C 1
ATOM 883 O O . LEU A 1 113 ? 15.739 -1.878 -19.564 1.00 93.19 113 LEU A O 1
ATOM 887 N N . ASN A 1 114 ? 16.516 0.045 -18.702 1.00 94.81 114 ASN A N 1
ATOM 888 C CA . ASN A 1 114 ? 17.654 -0.553 -17.993 1.00 94.81 114 ASN A CA 1
ATOM 889 C C . ASN A 1 114 ? 17.296 -1.068 -16.585 1.00 94.81 114 ASN A C 1
ATOM 891 O O . ASN A 1 114 ? 18.191 -1.404 -15.801 1.00 94.81 114 ASN A O 1
ATOM 895 N N . GLY A 1 115 ? 15.998 -1.097 -16.267 1.00 95.62 115 GLY A N 1
ATOM 896 C CA . GLY A 1 115 ? 15.469 -1.471 -14.965 1.00 95.62 115 GLY A CA 1
ATOM 897 C C . GLY A 1 115 ? 15.769 -0.459 -13.858 1.00 95.62 115 GLY A C 1
ATOM 898 O O . GLY A 1 115 ? 16.378 0.586 -14.084 1.00 95.62 115 GLY A O 1
ATOM 899 N N . LEU A 1 116 ? 15.328 -0.791 -12.647 1.00 96.75 116 LEU A N 1
ATOM 900 C CA . LEU A 1 116 ? 15.578 -0.042 -11.418 1.00 96.75 116 LEU A CA 1
ATOM 901 C C . LEU A 1 116 ? 16.303 -0.932 -10.414 1.00 96.75 116 LEU A C 1
ATOM 903 O O . LEU A 1 116 ? 15.951 -2.095 -10.216 1.00 96.75 116 LEU A O 1
ATOM 907 N N . THR A 1 117 ? 17.284 -0.378 -9.719 1.00 96.25 117 THR A N 1
ATOM 908 C CA . THR A 1 117 ? 17.773 -0.961 -8.469 1.00 96.25 117 THR A CA 1
ATOM 909 C C . THR A 1 117 ? 16.668 -0.954 -7.412 1.00 96.25 117 THR A C 1
ATOM 911 O O . THR A 1 117 ? 15.660 -0.256 -7.528 1.00 96.25 117 THR A O 1
ATOM 914 N N . GLU A 1 118 ? 16.865 -1.709 -6.335 1.00 92.50 118 GLU A N 1
ATOM 915 C CA . GLU A 1 118 ? 15.926 -1.724 -5.213 1.00 92.50 118 GLU A CA 1
ATOM 916 C C . GLU A 1 118 ? 15.659 -0.329 -4.630 1.00 92.50 118 GLU A C 1
ATOM 918 O O . GLU A 1 118 ? 14.515 0.046 -4.388 1.00 92.50 118 GLU A O 1
ATOM 923 N N . SER A 1 119 ? 16.720 0.458 -4.444 1.00 93.38 119 SER A N 1
ATOM 924 C CA . SER A 1 119 ? 16.638 1.815 -3.896 1.00 93.38 119 SER A CA 1
ATOM 925 C C . SER A 1 119 ? 15.840 2.753 -4.807 1.00 93.38 119 SER A C 1
ATOM 927 O O . SER A 1 119 ? 15.006 3.532 -4.339 1.00 93.38 119 SER A O 1
ATOM 929 N N . GLU A 1 120 ? 16.046 2.653 -6.122 1.00 96.06 120 GLU A N 1
ATOM 930 C CA . GLU A 1 120 ? 15.298 3.441 -7.104 1.00 96.06 120 GLU A CA 1
ATOM 931 C C . GLU A 1 120 ? 13.826 3.019 -7.154 1.00 96.06 120 GLU A C 1
ATOM 933 O O . GLU A 1 120 ? 12.950 3.882 -7.187 1.00 96.06 120 GLU A O 1
ATOM 938 N N . ALA A 1 121 ? 13.538 1.715 -7.081 1.00 95.12 121 ALA A N 1
ATOM 939 C CA . ALA A 1 121 ? 12.172 1.201 -7.030 1.00 95.12 121 ALA A CA 1
ATOM 940 C C . ALA A 1 121 ? 11.428 1.668 -5.769 1.00 95.12 121 ALA A C 1
ATOM 942 O O . ALA A 1 121 ? 10.285 2.108 -5.867 1.00 95.12 121 ALA A O 1
ATOM 943 N N . LEU A 1 122 ? 12.074 1.651 -4.598 1.00 93.12 122 LEU A N 1
ATOM 944 C CA . LEU A 1 122 ? 11.499 2.186 -3.357 1.00 93.12 122 LEU A CA 1
ATOM 945 C C . LEU A 1 122 ? 11.317 3.708 -3.405 1.00 93.12 122 LEU A C 1
ATOM 947 O O . LEU A 1 122 ? 10.341 4.233 -2.868 1.00 93.12 122 LEU A O 1
ATOM 951 N N . THR A 1 123 ? 12.235 4.426 -4.055 1.00 95.12 123 THR A N 1
ATOM 952 C CA . THR A 1 123 ? 12.124 5.878 -4.248 1.00 95.12 123 THR A CA 1
ATOM 953 C C . THR A 1 123 ? 10.926 6.222 -5.127 1.00 95.12 123 THR A C 1
ATOM 955 O O . THR A 1 123 ? 10.133 7.089 -4.761 1.00 95.12 123 THR A O 1
ATOM 958 N N . LEU A 1 124 ? 10.761 5.513 -6.246 1.00 96.00 124 LEU A N 1
ATOM 959 C CA . LEU A 1 124 ? 9.604 5.649 -7.128 1.00 96.00 124 LEU A CA 1
ATOM 960 C C . LEU A 1 124 ? 8.309 5.295 -6.389 1.00 96.00 124 LEU A C 1
ATOM 962 O O . LEU A 1 124 ? 7.357 6.069 -6.387 1.00 96.00 124 LEU A O 1
ATOM 966 N N . PHE A 1 125 ? 8.316 4.188 -5.648 1.00 95.75 125 PHE A N 1
ATOM 967 C CA . PHE A 1 125 ? 7.160 3.750 -4.877 1.00 95.75 125 PHE A CA 1
ATOM 968 C C . PHE A 1 125 ? 6.743 4.759 -3.796 1.00 95.75 125 PHE A C 1
ATOM 970 O O . PHE A 1 125 ? 5.555 4.991 -3.580 1.00 95.75 125 PHE A O 1
ATOM 977 N N . ARG A 1 126 ? 7.701 5.444 -3.156 1.00 95.94 126 ARG A N 1
ATOM 978 C CA . ARG A 1 126 ? 7.409 6.547 -2.226 1.00 95.94 126 ARG A CA 1
ATOM 979 C C . ARG A 1 126 ? 6.658 7.697 -2.897 1.00 95.94 126 ARG A C 1
ATOM 981 O O . ARG A 1 126 ? 5.844 8.351 -2.252 1.00 95.94 126 ARG A O 1
ATOM 988 N N . GLN A 1 127 ? 6.955 7.980 -4.160 1.00 95.50 127 GLN A N 1
ATOM 989 C CA . GLN A 1 127 ? 6.258 9.026 -4.905 1.00 95.50 127 GLN A CA 1
ATOM 990 C C . GLN A 1 127 ? 4.822 8.587 -5.204 1.00 95.50 127 GLN A C 1
ATOM 992 O O . GLN A 1 127 ? 3.884 9.340 -4.942 1.00 95.50 127 GLN A O 1
ATOM 997 N N . ASP A 1 128 ? 4.646 7.344 -5.655 1.00 93.38 128 ASP A N 1
ATOM 998 C CA . ASP A 1 128 ? 3.333 6.785 -5.988 1.00 93.38 128 ASP A CA 1
ATOM 999 C C . ASP A 1 128 ? 2.413 6.663 -4.765 1.00 93.38 128 ASP A C 1
ATOM 1001 O O . ASP A 1 128 ? 1.203 6.898 -4.861 1.00 93.38 128 ASP A O 1
ATOM 1005 N N . ILE A 1 129 ? 2.972 6.332 -3.594 1.00 95.69 129 ILE A N 1
ATOM 1006 C CA . ILE A 1 129 ? 2.176 6.112 -2.384 1.00 95.69 129 ILE A CA 1
ATOM 1007 C C . ILE A 1 129 ? 1.589 7.404 -1.808 1.00 95.69 129 ILE A C 1
ATOM 1009 O O . ILE A 1 129 ? 0.567 7.357 -1.121 1.00 95.69 129 ILE A O 1
ATOM 1013 N N . LYS A 1 130 ? 2.167 8.566 -2.143 1.00 96.50 130 LYS A N 1
ATOM 1014 C CA . LYS A 1 130 ? 1.769 9.872 -1.599 1.00 96.50 130 LYS A CA 1
ATOM 1015 C C . LYS A 1 130 ? 0.273 10.149 -1.760 1.00 96.50 130 LYS A C 1
ATOM 1017 O O . LYS A 1 130 ? -0.372 10.620 -0.830 1.00 96.50 130 LYS A O 1
ATOM 1022 N N . ARG A 1 131 ? -0.322 9.801 -2.907 1.00 95.62 131 ARG A N 1
ATOM 1023 C CA . ARG A 1 131 ? -1.769 10.004 -3.130 1.00 95.62 131 ARG A CA 1
ATOM 1024 C C . ARG A 1 131 ? -2.642 9.189 -2.167 1.00 95.62 131 ARG A C 1
ATOM 1026 O O . ARG A 1 131 ? -3.757 9.592 -1.848 1.00 95.62 131 ARG A O 1
ATOM 1033 N N . PHE A 1 132 ? -2.151 8.030 -1.727 1.00 97.50 132 PHE A N 1
ATOM 1034 C CA . PHE A 1 132 ? -2.844 7.176 -0.768 1.00 97.50 132 PHE A CA 1
ATOM 1035 C C . PHE A 1 132 ? -2.626 7.673 0.659 1.00 97.50 132 PHE A C 1
ATOM 1037 O O . PHE A 1 132 ? -3.584 7.697 1.421 1.00 97.50 132 PHE A O 1
ATOM 1044 N N . GLU A 1 133 ? -1.421 8.144 0.996 1.00 97.69 133 GLU A N 1
ATOM 1045 C CA . GLU A 1 133 ? -1.153 8.843 2.263 1.00 97.69 133 GLU A CA 1
ATOM 1046 C C . GLU A 1 133 ? -2.090 10.039 2.441 1.00 97.69 133 GLU A C 1
ATOM 1048 O O . GLU A 1 133 ? -2.775 10.147 3.458 1.00 97.69 133 GLU A O 1
ATOM 1053 N N . ASP A 1 134 ? -2.153 10.904 1.426 1.00 97.25 134 ASP A N 1
ATOM 1054 C CA . ASP A 1 134 ? -3.003 12.092 1.408 1.00 97.25 134 ASP A CA 1
ATOM 1055 C C . ASP A 1 134 ? -4.475 11.692 1.568 1.00 97.25 134 ASP A C 1
ATOM 1057 O O . ASP A 1 134 ? -5.162 12.170 2.470 1.00 97.25 134 ASP A O 1
ATOM 1061 N N . GLY A 1 135 ? -4.940 10.730 0.768 1.00 97.44 135 GLY A N 1
ATOM 1062 C CA . GLY A 1 135 ? -6.322 10.276 0.819 1.00 97.44 135 GLY A CA 1
ATOM 1063 C C . GLY A 1 135 ? -6.714 9.606 2.142 1.00 97.44 135 GLY A C 1
ATOM 1064 O O . GLY A 1 135 ? -7.842 9.802 2.592 1.00 97.44 135 GLY A O 1
ATOM 1065 N N . VAL A 1 136 ? -5.823 8.841 2.781 1.00 98.06 136 VAL A N 1
ATOM 1066 C CA . VAL A 1 136 ? -6.064 8.264 4.115 1.00 98.06 136 VAL A CA 1
ATOM 1067 C C . VAL A 1 136 ? -6.122 9.372 5.161 1.00 98.06 136 VAL A C 1
ATOM 1069 O O . VAL A 1 136 ? -7.089 9.441 5.919 1.00 98.06 136 VAL A O 1
ATOM 1072 N N . ARG A 1 137 ? -5.137 10.276 5.161 1.00 96.88 137 ARG A N 1
ATOM 1073 C CA . ARG A 1 137 ? -5.040 11.388 6.113 1.00 96.88 137 ARG A CA 1
ATOM 1074 C C . ARG A 1 137 ? -6.255 12.311 6.059 1.00 96.88 137 ARG A C 1
ATOM 1076 O O . ARG A 1 137 ? -6.787 12.659 7.102 1.00 96.88 137 ARG A O 1
ATOM 1083 N N . GLU A 1 138 ? -6.721 12.662 4.863 1.00 96.88 138 GLU A N 1
ATOM 1084 C CA . GLU A 1 138 ? -7.926 13.484 4.659 1.00 96.88 138 GLU A CA 1
ATOM 1085 C C . GLU A 1 138 ? -9.213 12.819 5.155 1.00 96.88 138 GLU A C 1
ATOM 1087 O O . GLU A 1 138 ? -10.197 13.497 5.441 1.00 96.88 138 GLU A O 1
ATOM 1092 N N . SER A 1 139 ? -9.239 11.486 5.195 1.00 97.50 139 SER A N 1
ATOM 1093 C CA . SER A 1 139 ? -10.459 10.728 5.479 1.00 97.50 139 SER A CA 1
ATOM 1094 C C . SER A 1 139 ? -10.580 10.308 6.942 1.00 97.50 139 SER A C 1
ATOM 1096 O O . SER A 1 139 ? -11.674 9.953 7.390 1.00 97.50 139 SER A O 1
ATOM 1098 N N . LEU A 1 140 ? -9.471 10.326 7.682 1.00 97.38 140 LEU A N 1
ATOM 1099 C CA . LEU A 1 140 ? -9.437 10.041 9.109 1.00 97.38 140 LEU A CA 1
ATOM 1100 C C . LEU A 1 140 ? -9.975 11.228 9.914 1.00 97.38 140 LEU A C 1
ATOM 1102 O O . LEU A 1 140 ? -9.622 12.380 9.682 1.00 97.38 140 LEU A O 1
ATOM 1106 N N . LYS A 1 141 ? -10.828 10.923 10.891 1.00 97.38 141 LYS A N 1
ATOM 1107 C CA . LYS A 1 141 ? -11.419 11.883 11.840 1.00 97.38 141 LYS A CA 1
ATOM 1108 C C . LYS A 1 141 ? -10.937 11.668 13.273 1.00 97.38 141 LYS A C 1
ATOM 1110 O O . LYS A 1 141 ? -11.250 12.462 14.153 1.00 97.38 141 LYS A O 1
ATOM 1115 N N . VAL A 1 142 ? -10.205 10.583 13.500 1.00 96.06 142 VAL A N 1
ATOM 1116 C CA . VAL A 1 142 ? -9.639 10.186 14.788 1.00 96.06 142 VAL A CA 1
ATOM 1117 C C . VAL A 1 142 ? -8.121 10.059 14.647 1.00 96.06 142 VAL A C 1
ATOM 1119 O O . VAL A 1 142 ? -7.647 9.710 13.560 1.00 96.06 142 VAL A O 1
ATOM 1122 N N . PRO A 1 143 ? -7.344 10.343 15.705 1.00 95.12 143 PRO A N 1
ATOM 1123 C CA . PRO A 1 143 ? -5.905 10.136 15.668 1.00 95.12 143 PRO A CA 1
ATOM 1124 C C . PRO A 1 143 ? -5.585 8.645 15.543 1.00 95.12 143 PRO A C 1
ATOM 1126 O O . PRO A 1 143 ? -6.256 7.797 16.132 1.00 95.12 143 PRO A O 1
ATOM 1129 N N . VAL A 1 144 ? -4.525 8.340 14.801 1.00 95.94 144 VAL A N 1
ATOM 1130 C CA . VAL A 1 144 ? -3.982 6.987 14.666 1.00 95.94 144 VAL A CA 1
ATOM 1131 C C . VAL A 1 144 ? -2.477 7.008 14.898 1.00 95.94 144 VAL A C 1
ATOM 1133 O O . VAL A 1 144 ? -1.796 7.990 14.587 1.00 95.94 144 VAL A O 1
ATOM 1136 N N . ASN A 1 145 ? -1.943 5.914 15.437 1.00 96.12 145 ASN A N 1
ATOM 1137 C CA . ASN A 1 145 ? -0.497 5.749 15.555 1.00 96.12 145 ASN A CA 1
ATOM 1138 C C . ASN A 1 145 ? 0.141 5.394 14.196 1.00 96.12 145 ASN A C 1
ATOM 1140 O O . ASN A 1 145 ? -0.548 5.082 13.223 1.00 96.12 145 ASN A O 1
ATOM 1144 N N . GLN A 1 146 ? 1.476 5.411 14.132 1.00 97.88 146 GLN A N 1
ATOM 1145 C CA . GLN A 1 146 ? 2.213 5.156 12.890 1.00 97.88 146 GLN A CA 1
ATOM 1146 C C . GLN A 1 146 ? 1.889 3.796 12.252 1.00 97.88 146 GLN A C 1
ATOM 1148 O O . GLN A 1 146 ? 1.709 3.722 11.041 1.00 97.88 146 GLN A O 1
ATOM 1153 N N . ALA A 1 147 ? 1.786 2.724 13.040 1.00 97.19 147 ALA A N 1
ATOM 1154 C CA . ALA A 1 147 ? 1.520 1.389 12.505 1.00 97.19 147 ALA A CA 1
ATOM 1155 C C . ALA A 1 147 ? 0.089 1.254 11.965 1.00 97.19 147 ALA A C 1
ATOM 1157 O O . ALA A 1 147 ? -0.135 0.630 10.929 1.00 97.19 147 ALA A O 1
ATOM 1158 N N . GLN A 1 148 ? -0.878 1.884 12.634 1.00 98.06 148 GLN A N 1
ATOM 1159 C CA . GLN A 1 148 ? -2.249 1.983 12.145 1.00 98.06 148 GLN A CA 1
ATOM 1160 C C . GLN A 1 148 ? -2.313 2.762 10.829 1.00 98.06 148 GLN A C 1
ATOM 1162 O O . GLN A 1 148 ? -2.970 2.311 9.893 1.00 98.06 148 GLN A O 1
ATOM 1167 N N . PHE A 1 149 ? -1.603 3.891 10.729 1.00 98.50 149 PHE A N 1
ATOM 1168 C CA . PHE A 1 149 ? -1.519 4.660 9.487 1.00 98.50 149 PHE A CA 1
ATOM 1169 C C . PHE A 1 149 ? -0.902 3.834 8.350 1.00 98.50 149 PHE A C 1
ATOM 1171 O O . PHE A 1 149 ? -1.484 3.752 7.270 1.00 98.50 149 PHE A O 1
ATOM 1178 N N . ASP A 1 150 ? 0.211 3.143 8.609 1.00 98.50 150 ASP A N 1
ATOM 1179 C CA . ASP A 1 150 ? 0.879 2.285 7.625 1.00 98.50 150 ASP A CA 1
ATOM 1180 C C . ASP A 1 150 ? -0.043 1.152 7.130 1.00 98.50 150 ASP A C 1
ATOM 1182 O O . ASP A 1 150 ? -0.142 0.909 5.924 1.00 98.50 150 ASP A O 1
ATOM 1186 N N . ALA A 1 151 ? -0.790 0.502 8.031 1.00 98.38 151 ALA A N 1
ATOM 1187 C CA . ALA A 1 151 ? -1.764 -0.529 7.669 1.00 98.38 151 ALA A CA 1
ATOM 1188 C C . ALA A 1 151 ? -2.936 0.024 6.838 1.00 98.38 151 ALA A C 1
ATOM 1190 O O . ALA A 1 151 ? -3.369 -0.613 5.875 1.00 98.38 151 ALA A O 1
ATOM 1191 N N . LEU A 1 152 ? -3.441 1.215 7.174 1.00 98.62 152 LEU A N 1
ATOM 1192 C CA . LEU A 1 152 ? -4.521 1.865 6.426 1.00 98.62 152 LEU A CA 1
ATOM 1193 C C . LEU A 1 152 ? -4.081 2.268 5.022 1.00 98.62 152 LEU A C 1
ATOM 1195 O O . LEU A 1 152 ? -4.834 2.064 4.069 1.00 98.62 152 LEU A O 1
ATOM 1199 N N . VAL A 1 153 ? -2.860 2.785 4.874 1.00 98.44 153 VAL A N 1
ATOM 1200 C CA . VAL A 1 153 ? -2.301 3.092 3.554 1.00 98.44 153 VAL A CA 1
ATOM 1201 C C . VAL A 1 153 ? -2.059 1.811 2.755 1.00 98.44 153 VAL A C 1
ATOM 1203 O O . VAL A 1 153 ? -2.382 1.791 1.569 1.00 98.44 153 VAL A O 1
ATOM 1206 N N . SER A 1 154 ? -1.610 0.715 3.383 1.00 98.19 154 SER A N 1
ATOM 1207 C CA . SER A 1 154 ? -1.518 -0.601 2.722 1.00 98.19 154 SER A CA 1
ATOM 1208 C C . SER A 1 154 ? -2.862 -1.064 2.163 1.00 98.19 154 SER A C 1
ATOM 1210 O O . SER A 1 154 ? -2.951 -1.477 1.000 1.00 98.19 154 SER A O 1
ATOM 1212 N N . LEU A 1 155 ? -3.919 -0.965 2.977 1.00 98.38 155 LEU A N 1
ATOM 1213 C CA . LEU A 1 155 ? -5.271 -1.316 2.561 1.00 98.38 155 LEU A CA 1
ATOM 1214 C C . LEU A 1 155 ? -5.718 -0.420 1.401 1.00 98.38 155 LEU A C 1
ATOM 1216 O O . LEU A 1 155 ? -6.153 -0.939 0.374 1.00 98.38 155 LEU A O 1
ATOM 1220 N N . ALA A 1 156 ? -5.567 0.901 1.538 1.00 98.19 156 ALA A N 1
ATOM 1221 C CA . ALA A 1 156 ? -5.960 1.883 0.529 1.00 98.19 156 ALA A CA 1
ATOM 1222 C C . ALA A 1 156 ? -5.220 1.706 -0.801 1.00 98.19 156 ALA A C 1
ATOM 1224 O O . ALA A 1 156 ? -5.835 1.860 -1.857 1.00 98.19 156 ALA A O 1
ATOM 1225 N N . TYR A 1 157 ? -3.933 1.353 -0.759 1.00 96.25 157 TYR A N 1
ATOM 1226 C CA . TYR A 1 157 ? -3.150 1.031 -1.947 1.00 96.25 157 TYR A CA 1
ATOM 1227 C C . TYR A 1 157 ? -3.749 -0.172 -2.684 1.00 96.25 157 TYR A C 1
ATOM 1229 O O . TYR A 1 157 ? -3.999 -0.107 -3.885 1.00 96.25 157 TYR A O 1
ATOM 1237 N N . ASN A 1 158 ? -4.064 -1.241 -1.948 1.00 96.12 158 ASN A N 1
ATOM 1238 C CA . ASN A 1 158 ? -4.565 -2.484 -2.526 1.00 96.12 158 ASN A CA 1
ATOM 1239 C C . ASN A 1 158 ? -5.975 -2.385 -3.115 1.00 96.12 158 ASN A C 1
ATOM 1241 O O . ASN A 1 158 ? -6.230 -2.918 -4.189 1.00 96.12 158 ASN A O 1
ATOM 1245 N N . ILE A 1 159 ? -6.907 -1.767 -2.384 1.00 95.12 159 ILE A N 1
ATOM 1246 C CA . ILE A 1 159 ? -8.321 -1.720 -2.793 1.00 95.12 159 ILE A CA 1
ATOM 1247 C C . ILE A 1 159 ? -8.647 -0.468 -3.615 1.00 95.12 159 ILE A C 1
ATOM 1249 O O . ILE A 1 159 ? -9.741 -0.351 -4.163 1.00 95.12 159 ILE A O 1
ATOM 1253 N N . GLY A 1 160 ? -7.701 0.470 -3.702 1.00 95.31 160 GLY A N 1
ATOM 1254 C CA . GLY A 1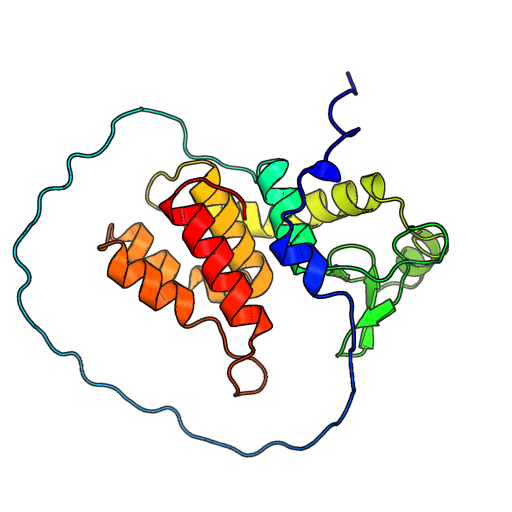 160 ? -7.876 1.779 -4.313 1.00 95.31 160 GLY A CA 1
ATOM 1255 C C . GLY A 1 160 ? -8.467 2.810 -3.348 1.00 95.31 160 GLY A C 1
ATOM 1256 O O . GLY A 1 160 ? -9.315 2.513 -2.500 1.00 95.31 160 GLY A O 1
ATOM 1257 N N . ILE A 1 161 ? -8.059 4.073 -3.515 1.00 96.12 161 ILE A N 1
ATOM 1258 C CA . ILE A 1 161 ? -8.438 5.144 -2.585 1.00 96.12 161 ILE A CA 1
ATOM 1259 C C . ILE A 1 161 ? -9.951 5.392 -2.540 1.00 96.12 161 ILE A C 1
ATOM 1261 O O . ILE A 1 161 ? -10.504 5.639 -1.472 1.00 96.12 161 ILE A O 1
ATOM 1265 N N . TYR A 1 162 ? -10.649 5.270 -3.672 1.00 96.88 162 TYR A N 1
ATOM 1266 C CA . TYR A 1 162 ? -12.103 5.438 -3.721 1.00 96.88 162 TYR A CA 1
ATOM 1267 C C . TYR A 1 162 ? -12.828 4.388 -2.866 1.00 96.88 162 TYR A C 1
ATOM 1269 O O . TYR A 1 162 ? -13.709 4.729 -2.074 1.00 96.88 162 TYR A O 1
ATOM 1277 N N . ALA A 1 163 ? -12.433 3.118 -2.986 1.00 97.50 163 ALA A N 1
ATOM 1278 C CA . ALA A 1 163 ? -13.011 2.035 -2.199 1.00 97.50 163 ALA A CA 1
ATOM 1279 C C . ALA A 1 163 ? -12.690 2.198 -0.708 1.00 97.50 163 ALA A C 1
ATOM 1281 O O . ALA A 1 163 ? -13.568 1.999 0.129 1.00 97.50 163 ALA A O 1
ATOM 1282 N N . PHE A 1 164 ? -11.471 2.639 -0.375 1.00 98.44 164 PHE A N 1
ATOM 1283 C CA . PHE A 1 164 ? -11.078 2.950 0.998 1.00 98.44 164 PHE A CA 1
ATOM 1284 C C . PHE A 1 164 ? -11.939 4.055 1.622 1.00 98.44 164 PHE A C 1
ATOM 1286 O O . PHE A 1 164 ? -12.506 3.839 2.696 1.00 98.44 164 PHE A O 1
ATOM 1293 N N . LYS A 1 165 ? -12.099 5.199 0.934 1.00 98.12 165 LYS A N 1
ATOM 1294 C CA . LYS A 1 165 ? -12.897 6.346 1.411 1.00 98.12 165 LYS A CA 1
ATOM 1295 C C . LYS A 1 165 ? -14.365 5.977 1.683 1.00 98.12 165 LYS A C 1
ATOM 1297 O O . LYS A 1 165 ? -14.992 6.570 2.552 1.00 98.12 165 LYS A O 1
ATOM 1302 N N . ASN A 1 166 ? -14.894 4.968 0.989 1.00 97.81 166 ASN A N 1
ATOM 1303 C CA . ASN A 1 166 ? -16.265 4.467 1.154 1.00 97.81 166 ASN A CA 1
ATOM 1304 C C . ASN A 1 166 ? -16.347 3.152 1.955 1.00 97.81 166 ASN A C 1
ATOM 1306 O O . ASN A 1 166 ? -17.402 2.515 2.017 1.00 97.81 166 ASN A O 1
ATOM 1310 N N . SER A 1 167 ? -15.239 2.699 2.543 1.00 98.44 167 SER A N 1
ATOM 1311 C CA . SER A 1 167 ? -15.174 1.395 3.198 1.00 98.44 167 SER A CA 1
ATOM 1312 C C . SER A 1 167 ? -15.868 1.395 4.561 1.00 98.44 167 SER A C 1
ATOM 1314 O O . SER A 1 167 ? -15.859 2.375 5.308 1.00 98.44 167 SER A O 1
ATOM 1316 N N . THR A 1 168 ? -16.410 0.233 4.942 1.00 98.50 168 THR A N 1
ATOM 1317 C CA . THR A 1 168 ? -16.874 0.026 6.324 1.00 98.50 168 THR A CA 1
ATOM 1318 C C . THR A 1 168 ? -15.720 0.120 7.328 1.00 98.50 168 THR A C 1
ATOM 1320 O O . THR A 1 168 ? -15.951 0.567 8.442 1.00 98.50 168 THR A O 1
ATOM 1323 N N . VAL A 1 169 ? -14.491 -0.233 6.929 1.00 98.56 169 VAL A N 1
ATOM 1324 C CA . VAL A 1 169 ? -13.287 -0.124 7.773 1.00 98.56 169 VAL A CA 1
ATOM 1325 C C . VAL A 1 169 ? -13.077 1.317 8.231 1.00 98.56 169 VAL A C 1
ATOM 1327 O O . VAL A 1 169 ? -13.077 1.583 9.428 1.00 98.56 169 VAL A O 1
ATOM 1330 N N . LEU A 1 170 ? -12.968 2.258 7.286 1.00 98.62 170 LEU A N 1
ATOM 1331 C CA . LEU A 1 170 ? -12.757 3.670 7.601 1.00 98.62 170 LEU A CA 1
ATOM 1332 C C . LEU A 1 170 ? -13.908 4.242 8.437 1.00 98.62 170 LEU A C 1
ATOM 1334 O O . LEU A 1 170 ? -13.673 4.973 9.397 1.00 98.62 170 LEU A O 1
ATOM 1338 N N . ARG A 1 171 ? -15.154 3.902 8.079 1.00 98.69 171 ARG A N 1
ATOM 1339 C CA . ARG A 1 171 ? -16.335 4.353 8.818 1.00 98.69 171 ARG A CA 1
ATOM 1340 C C . ARG A 1 171 ? -16.279 3.910 10.284 1.00 98.69 171 ARG A C 1
ATOM 1342 O O . ARG A 1 171 ? -16.404 4.756 11.159 1.00 98.69 171 ARG A O 1
ATOM 1349 N N . LEU A 1 172 ? -16.044 2.621 10.540 1.00 98.62 172 LEU A N 1
ATOM 1350 C CA . LEU A 1 172 ? -15.975 2.067 11.896 1.00 98.62 172 LEU A CA 1
ATOM 1351 C C . LEU A 1 172 ? -14.811 2.654 12.708 1.00 98.62 172 LEU A C 1
ATOM 1353 O O . LEU A 1 172 ? -14.987 2.947 13.886 1.00 98.62 172 LEU A O 1
ATOM 1357 N N . ILE A 1 173 ? -13.652 2.889 12.083 1.00 98.38 173 ILE A N 1
ATOM 1358 C CA . ILE A 1 173 ? -12.514 3.556 12.738 1.00 98.38 173 ILE A CA 1
ATOM 1359 C C . ILE A 1 173 ? -12.889 4.978 13.162 1.00 98.38 173 ILE A C 1
ATOM 1361 O O . ILE A 1 173 ? -12.680 5.352 14.312 1.00 98.38 173 ILE A O 1
ATOM 1365 N N . ASN A 1 174 ? -13.491 5.757 12.261 1.00 98.44 174 ASN A N 1
ATOM 1366 C CA . ASN A 1 174 ? -13.914 7.127 12.555 1.00 98.44 174 ASN A CA 1
ATOM 1367 C C . ASN A 1 174 ? -15.042 7.207 13.598 1.00 98.44 174 ASN A C 1
ATOM 1369 O O . ASN A 1 174 ? -15.180 8.231 14.261 1.00 98.44 174 ASN A O 1
ATOM 1373 N N . GLU A 1 175 ? -15.849 6.154 13.730 1.00 98.19 175 GLU A N 1
ATOM 1374 C CA . GLU A 1 175 ? -16.888 6.018 14.758 1.00 98.19 175 GLU A CA 1
ATOM 1375 C C . GLU A 1 175 ? -16.336 5.506 16.103 1.00 98.19 175 GLU A C 1
ATOM 1377 O O . GLU A 1 175 ? -17.072 5.482 17.088 1.00 98.19 175 GLU A O 1
ATOM 1382 N N . GLY A 1 176 ? -15.063 5.095 16.169 1.00 97.06 176 GLY A N 1
ATOM 1383 C CA . GLY A 1 176 ? -14.478 4.495 17.371 1.00 97.06 176 GLY A CA 1
ATOM 1384 C C . GLY A 1 176 ? -15.092 3.136 17.728 1.00 97.06 176 GLY A C 1
ATOM 1385 O O . GLY A 1 176 ? -15.224 2.810 18.908 1.00 97.06 176 GLY A O 1
ATOM 1386 N N . ALA A 1 177 ? -15.508 2.363 16.722 1.00 98.06 177 ALA A N 1
ATOM 1387 C CA . ALA A 1 177 ? -16.154 1.069 16.914 1.00 98.06 177 ALA A CA 1
ATOM 1388 C C . ALA A 1 177 ? -15.219 0.026 17.568 1.00 98.06 177 ALA A C 1
ATOM 1390 O O . ALA A 1 177 ? -13.991 0.165 17.515 1.00 98.06 177 ALA A O 1
ATOM 1391 N N . PRO A 1 178 ? -15.770 -1.056 18.152 1.00 98.00 178 PRO A N 1
ATOM 1392 C CA . PRO A 1 178 ? -14.972 -2.145 18.707 1.00 98.00 178 PRO A CA 1
ATOM 1393 C C . PRO A 1 178 ? -13.996 -2.750 17.688 1.00 98.00 178 PRO A C 1
ATOM 1395 O O . PRO A 1 178 ? -14.335 -2.958 16.522 1.00 98.00 178 PRO A O 1
ATOM 1398 N N . MET A 1 179 ? -12.794 -3.113 18.151 1.00 96.88 179 MET A N 1
ATOM 1399 C CA . MET A 1 179 ? -11.744 -3.695 17.301 1.00 96.88 179 MET A CA 1
ATOM 1400 C C . MET A 1 179 ? -12.203 -4.951 16.550 1.00 96.88 179 MET A C 1
ATOM 1402 O O . MET A 1 179 ? -11.812 -5.137 15.403 1.00 96.88 179 MET A O 1
ATOM 1406 N N . SER A 1 180 ? -13.063 -5.777 17.151 1.00 97.94 180 SER A N 1
ATOM 1407 C CA . SER A 1 180 ? -13.627 -6.965 16.499 1.00 97.94 180 SER A CA 1
ATOM 1408 C C . SER A 1 180 ? -14.461 -6.620 15.260 1.00 97.94 180 SER A C 1
ATOM 1410 O O . SER A 1 180 ? -14.333 -7.277 14.232 1.00 97.94 180 SER A O 1
ATOM 1412 N N . GLU A 1 181 ? -15.264 -5.554 15.308 1.00 98.31 181 GLU A N 1
ATOM 1413 C CA . GLU A 1 181 ? -16.065 -5.117 14.156 1.00 98.31 181 GLU A CA 1
ATOM 1414 C C . GLU A 1 181 ? -15.181 -4.545 13.040 1.00 98.31 181 GLU A C 1
ATOM 1416 O O . GLU A 1 181 ? -15.431 -4.768 11.849 1.00 98.31 181 GLU A O 1
ATOM 1421 N N . ILE A 1 182 ? -14.119 -3.823 13.416 1.00 98.50 182 ILE A N 1
ATOM 1422 C CA . ILE A 1 182 ? -13.134 -3.302 12.462 1.00 98.50 182 ILE A CA 1
ATOM 1423 C C . ILE A 1 182 ? -12.394 -4.469 11.792 1.00 98.50 182 ILE A C 1
ATOM 1425 O O . ILE A 1 182 ? -12.245 -4.460 10.569 1.00 98.50 182 ILE A O 1
ATOM 1429 N N . GLU A 1 183 ? -11.994 -5.494 12.551 1.00 98.44 183 GLU A N 1
ATOM 1430 C CA . GLU A 1 183 ? -11.343 -6.705 12.036 1.00 98.44 183 GLU A CA 1
ATOM 1431 C C . GLU A 1 183 ? -12.211 -7.425 11.002 1.00 98.44 183 GLU A C 1
ATOM 1433 O O . GLU A 1 183 ? -11.755 -7.732 9.897 1.00 98.44 183 GLU A O 1
ATOM 1438 N N . GLU A 1 184 ? -13.479 -7.669 11.333 1.00 98.12 184 GLU A N 1
ATOM 1439 C CA . GLU A 1 184 ? -14.435 -8.302 10.425 1.00 98.12 184 GLU A CA 1
ATOM 1440 C C . GLU A 1 184 ? -14.625 -7.478 9.146 1.00 98.12 184 GLU A C 1
ATOM 1442 O O . GLU A 1 184 ? -14.666 -8.018 8.037 1.00 98.12 184 GLU A O 1
ATOM 1447 N N . ALA A 1 185 ? -14.707 -6.148 9.263 1.00 98.12 185 ALA A N 1
ATOM 1448 C CA . ALA A 1 185 ? -14.758 -5.265 8.105 1.00 98.12 185 ALA A CA 1
ATOM 1449 C C . ALA A 1 185 ? -13.483 -5.337 7.254 1.00 98.12 185 ALA A C 1
ATOM 1451 O O . ALA A 1 185 ? -13.578 -5.322 6.024 1.00 98.12 185 ALA A O 1
ATOM 1452 N N . TRP A 1 186 ? -12.317 -5.459 7.886 1.00 97.19 186 TRP A N 1
ATOM 1453 C CA . TRP A 1 186 ? -11.021 -5.576 7.221 1.00 97.19 186 TRP A CA 1
ATOM 1454 C C . TRP A 1 186 ? -10.921 -6.877 6.420 1.00 97.19 186 TRP A C 1
ATOM 1456 O O . TRP A 1 186 ? -10.579 -6.872 5.235 1.00 97.19 186 TRP A O 1
ATOM 1466 N N . LYS A 1 187 ? -11.306 -7.997 7.041 1.00 96.94 187 LYS A N 1
ATOM 1467 C CA . LYS A 1 187 ? -11.230 -9.352 6.471 1.00 96.94 187 LYS A CA 1
ATOM 1468 C C . LYS A 1 187 ? -12.241 -9.629 5.354 1.00 96.94 187 LYS A C 1
ATOM 1470 O O . LYS A 1 187 ? -12.140 -10.656 4.690 1.00 96.94 187 LYS A O 1
ATOM 1475 N N . ARG A 1 188 ? -13.180 -8.716 5.078 1.00 95.25 188 ARG A N 1
ATOM 1476 C CA . ARG A 1 188 ? -14.086 -8.815 3.915 1.00 95.25 188 ARG A CA 1
ATOM 1477 C C . ARG A 1 188 ? -13.427 -8.438 2.585 1.00 95.25 188 ARG A C 1
ATOM 1479 O O . ARG A 1 188 ? -13.907 -8.853 1.532 1.00 95.25 188 ARG A O 1
ATOM 1486 N N . TRP A 1 189 ? -12.317 -7.704 2.606 1.00 96.38 189 TRP A N 1
ATOM 1487 C CA . TRP A 1 189 ? -11.593 -7.267 1.406 1.00 96.38 189 TRP A CA 1
ATOM 1488 C C . TRP A 1 189 ? -10.653 -8.354 0.861 1.00 96.38 189 TRP A C 1
ATOM 1490 O O . TRP A 1 189 ? -9.443 -8.149 0.753 1.00 96.38 189 TRP A O 1
ATOM 1500 N N . VAL A 1 190 ? -11.224 -9.522 0.545 1.00 95.56 190 VAL A N 1
ATOM 1501 C CA . VAL A 1 190 ? -10.499 -10.741 0.130 1.00 95.56 190 VAL A CA 1
ATOM 1502 C C . VAL A 1 190 ? -10.939 -11.306 -1.221 1.00 95.56 190 VAL A C 1
ATOM 1504 O O . VAL A 1 190 ? -10.466 -12.364 -1.633 1.00 95.56 190 VAL A O 1
ATOM 1507 N N . TYR A 1 191 ? -11.845 -10.619 -1.917 1.00 90.62 191 TYR A N 1
ATOM 1508 C CA . TYR A 1 191 ? -12.403 -11.075 -3.187 1.00 90.62 191 TYR A CA 1
ATOM 1509 C C . TYR A 1 191 ? -11.710 -10.421 -4.386 1.00 90.62 191 TYR A C 1
ATOM 1511 O O . TYR A 1 191 ? -11.471 -9.217 -4.391 1.00 90.62 191 TYR A O 1
ATOM 1519 N N . GLY A 1 192 ? -11.468 -11.202 -5.439 1.00 86.88 192 GLY A N 1
ATOM 1520 C CA . GLY A 1 192 ? -11.052 -10.716 -6.754 1.00 86.88 192 GLY A CA 1
ATOM 1521 C C . GLY A 1 192 ? -11.606 -11.624 -7.849 1.00 86.88 192 GLY A C 1
ATOM 1522 O O . GLY A 1 192 ? -11.574 -12.846 -7.719 1.00 86.88 192 GLY A O 1
ATOM 1523 N N . GLY A 1 193 ? -12.191 -11.041 -8.900 1.00 85.12 193 GLY A N 1
ATOM 1524 C CA . GLY A 1 193 ? -12.892 -11.811 -9.938 1.00 85.12 193 GLY A CA 1
ATOM 1525 C C . GLY A 1 193 ? -14.063 -12.649 -9.401 1.00 85.12 193 GLY A C 1
ATOM 1526 O O . GLY A 1 193 ? -14.301 -13.745 -9.893 1.00 85.12 193 GLY A O 1
ATOM 1527 N N . GLY A 1 194 ? -14.747 -12.179 -8.349 1.00 89.94 194 GLY A N 1
ATOM 1528 C CA . GLY A 1 194 ? -15.907 -12.857 -7.749 1.00 89.94 194 GLY A CA 1
ATOM 1529 C C . GLY A 1 194 ? -15.589 -14.009 -6.787 1.00 89.94 194 GLY A C 1
ATOM 1530 O O . GLY A 1 194 ? -16.509 -14.584 -6.216 1.00 89.94 194 GLY A O 1
ATOM 1531 N N . ARG A 1 195 ? -14.312 -14.329 -6.550 1.00 91.56 195 ARG A N 1
ATOM 1532 C CA . ARG A 1 195 ? -13.879 -15.414 -5.650 1.00 91.56 195 ARG A CA 1
ATOM 1533 C C . ARG A 1 195 ? -12.953 -14.909 -4.552 1.00 91.56 195 ARG A C 1
ATOM 1535 O O . ARG A 1 195 ? -12.255 -13.916 -4.747 1.00 91.56 195 ARG A O 1
ATOM 1542 N N . VAL A 1 196 ? -12.909 -15.623 -3.428 1.00 92.94 196 VAL A N 1
ATOM 1543 C CA . VAL A 1 196 ? -11.912 -15.388 -2.375 1.00 92.94 196 VAL A CA 1
ATOM 1544 C C . VAL A 1 196 ? -10.525 -15.742 -2.911 1.00 92.94 196 VAL A C 1
ATOM 1546 O O . VAL A 1 196 ? -10.329 -16.818 -3.475 1.00 92.94 196 VAL A O 1
ATOM 1549 N N . LEU A 1 197 ? -9.562 -14.840 -2.737 1.00 91.81 197 LEU A N 1
ATOM 1550 C CA . LEU A 1 197 ? -8.174 -15.041 -3.138 1.00 91.81 197 LEU A CA 1
ATOM 1551 C C . LEU A 1 197 ? -7.304 -15.266 -1.891 1.00 91.81 197 LEU A C 1
ATOM 1553 O O . LEU A 1 197 ? -7.207 -14.355 -1.065 1.00 91.81 197 LEU A O 1
ATOM 1557 N N . PRO A 1 198 ? -6.618 -16.420 -1.753 1.00 92.81 198 PRO A N 1
ATOM 1558 C CA . PRO A 1 198 ? -5.764 -16.705 -0.595 1.00 92.81 198 PRO A CA 1
ATOM 1559 C C . PRO A 1 198 ? -4.699 -15.631 -0.328 1.00 92.81 198 PRO A C 1
ATOM 1561 O O . PRO A 1 198 ? -4.463 -15.268 0.821 1.00 92.81 198 PRO A O 1
ATOM 1564 N N . GLY A 1 199 ? -4.115 -15.054 -1.386 1.00 91.62 199 GLY A N 1
ATOM 1565 C CA . GLY A 1 199 ? -3.156 -13.952 -1.261 1.00 91.62 199 GLY A CA 1
ATOM 1566 C C . GLY A 1 199 ? -3.751 -12.710 -0.587 1.00 91.62 199 GLY A C 1
ATOM 1567 O O . GLY A 1 199 ? -3.104 -12.109 0.269 1.00 91.62 199 GLY A O 1
ATOM 1568 N N . LEU A 1 200 ? -5.011 -12.367 -0.889 1.00 93.19 200 LEU A N 1
ATOM 1569 C CA . LEU A 1 200 ? -5.700 -11.258 -0.224 1.00 93.19 200 LEU A CA 1
ATOM 1570 C C . LEU A 1 200 ? -6.053 -11.603 1.225 1.00 93.19 200 LEU A C 1
ATOM 1572 O O . LEU A 1 200 ? -5.907 -10.747 2.089 1.00 93.19 200 LEU A O 1
ATOM 1576 N N . VAL A 1 201 ? -6.456 -12.844 1.520 1.00 95.25 201 VAL A N 1
ATOM 1577 C CA . VAL A 1 201 ? -6.688 -13.294 2.906 1.00 95.25 201 VAL A CA 1
ATOM 1578 C C . VAL A 1 201 ? -5.426 -13.102 3.751 1.00 95.25 201 VAL A C 1
ATOM 1580 O O . VAL A 1 201 ? -5.482 -12.489 4.818 1.00 95.25 201 VAL A O 1
ATOM 1583 N N . ASN A 1 202 ? -4.275 -13.551 3.247 1.00 96.00 202 ASN A N 1
ATOM 1584 C CA . ASN A 1 202 ? -2.991 -13.394 3.929 1.00 96.00 202 ASN A CA 1
ATOM 1585 C C . ASN A 1 202 ? -2.627 -11.916 4.120 1.00 96.00 202 ASN A C 1
ATOM 1587 O O . ASN A 1 202 ? -2.269 -11.518 5.229 1.00 96.00 202 ASN A O 1
ATOM 1591 N N . ARG A 1 203 ? -2.804 -11.089 3.081 1.00 97.25 203 ARG A N 1
ATOM 1592 C CA . ARG A 1 203 ? -2.555 -9.643 3.155 1.00 97.25 203 ARG A CA 1
ATOM 1593 C C . ARG A 1 203 ? -3.412 -8.961 4.215 1.00 97.25 203 ARG A C 1
ATOM 1595 O O . ARG A 1 203 ? -2.888 -8.217 5.040 1.00 97.25 203 ARG A O 1
ATOM 1602 N N . ARG A 1 204 ? -4.720 -9.236 4.238 1.00 97.94 204 ARG A N 1
ATOM 1603 C CA . ARG A 1 204 ? -5.646 -8.663 5.228 1.00 97.94 204 ARG A CA 1
ATOM 1604 C C . ARG A 1 204 ? -5.292 -9.085 6.651 1.00 97.94 204 ARG A C 1
ATOM 1606 O O . ARG A 1 204 ? -5.379 -8.260 7.554 1.00 97.94 204 ARG A O 1
ATOM 1613 N N . ASN A 1 205 ? -4.858 -10.330 6.853 1.00 96.94 205 ASN A N 1
ATOM 1614 C CA . ASN A 1 205 ? -4.397 -10.797 8.160 1.00 96.94 205 ASN A CA 1
ATOM 1615 C C . ASN A 1 205 ? -3.133 -10.056 8.620 1.00 96.94 205 ASN A C 1
ATOM 1617 O O . ASN A 1 205 ? -3.075 -9.625 9.769 1.00 96.94 205 ASN A O 1
ATOM 1621 N N . ALA A 1 206 ? -2.145 -9.880 7.740 1.00 97.31 206 ALA A N 1
ATOM 1622 C CA . ALA A 1 206 ? -0.910 -9.172 8.073 1.00 97.31 206 ALA A CA 1
ATOM 1623 C C . ALA A 1 206 ? -1.153 -7.681 8.354 1.00 97.31 206 ALA A C 1
ATOM 1625 O O . ALA A 1 206 ? -0.675 -7.156 9.356 1.00 97.31 206 ALA A O 1
ATOM 1626 N N . GLU A 1 207 ? -1.958 -7.014 7.523 1.00 98.06 207 GLU A N 1
ATOM 1627 C CA . GLU A 1 207 ? -2.359 -5.618 7.733 1.00 98.06 207 GLU A CA 1
ATOM 1628 C C . GLU A 1 207 ? -3.137 -5.430 9.034 1.00 98.06 207 GLU A C 1
ATOM 1630 O O . GLU A 1 207 ? -2.841 -4.511 9.794 1.00 98.06 207 GLU A O 1
ATOM 1635 N N . TRP A 1 208 ? -4.098 -6.312 9.328 1.00 98.00 208 TRP A N 1
ATOM 1636 C CA . TRP A 1 208 ? -4.834 -6.254 10.5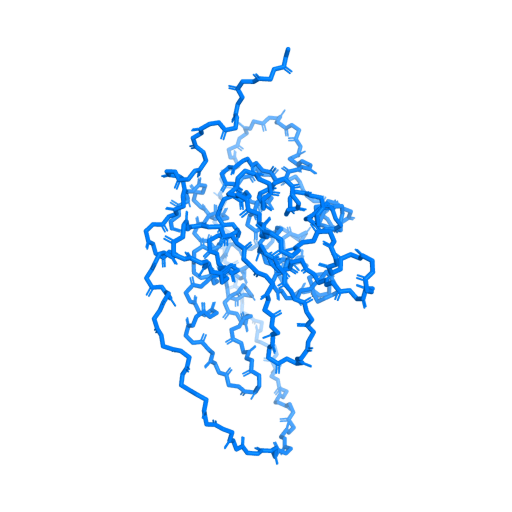88 1.00 98.00 208 TRP A CA 1
ATOM 1637 C C . TRP A 1 208 ? -3.905 -6.428 11.786 1.00 98.00 208 TRP A C 1
ATOM 1639 O O . TRP A 1 208 ? -4.025 -5.725 12.789 1.00 98.00 208 TRP A O 1
ATOM 1649 N N . LYS A 1 209 ? -2.947 -7.348 11.689 1.00 97.25 209 LYS A N 1
ATOM 1650 C CA . LYS A 1 209 ? -1.974 -7.579 12.753 1.00 97.25 209 LYS A CA 1
ATOM 1651 C C . LYS A 1 209 ? -1.070 -6.363 12.957 1.00 97.25 209 LYS A C 1
ATOM 1653 O O . LYS A 1 209 ? -0.831 -5.984 14.104 1.00 97.25 209 LYS A O 1
ATOM 1658 N N . LEU A 1 210 ? -0.646 -5.705 11.878 1.00 97.69 210 LEU A N 1
ATOM 1659 C CA . LEU A 1 210 ? 0.065 -4.427 11.941 1.00 97.69 210 LEU A CA 1
ATOM 1660 C C . LEU A 1 210 ? -0.790 -3.348 12.621 1.00 97.69 210 LEU A C 1
ATOM 1662 O O . LEU A 1 210 ? -0.327 -2.712 13.566 1.00 97.69 210 LEU A O 1
ATOM 1666 N N . PHE A 1 211 ? -2.050 -3.199 12.210 1.00 98.06 211 PHE A N 1
ATOM 1667 C CA . PHE A 1 211 ? -2.979 -2.213 12.764 1.00 98.06 211 PHE A CA 1
ATOM 1668 C C . PHE A 1 211 ? -3.261 -2.429 14.261 1.00 98.06 211 PHE A C 1
ATOM 1670 O O . PHE A 1 211 ? -3.265 -1.480 15.043 1.00 98.06 211 PHE A O 1
ATOM 1677 N N . SER A 1 212 ? -3.497 -3.677 14.668 1.00 96.88 212 SER A N 1
ATOM 1678 C CA . SER A 1 212 ? -3.928 -4.029 16.028 1.00 96.88 212 SER A CA 1
ATOM 1679 C C . SER A 1 212 ? -2.782 -4.188 17.026 1.00 96.88 212 SER A C 1
ATOM 1681 O O . SER A 1 212 ? -2.987 -3.967 18.216 1.00 96.88 212 SER A O 1
ATOM 1683 N N . THR A 1 213 ? -1.581 -4.564 16.572 1.00 95.88 213 THR A N 1
ATOM 1684 C CA . THR A 1 213 ? -0.452 -4.880 17.471 1.00 95.88 213 THR A CA 1
ATOM 1685 C C . THR A 1 213 ? 0.788 -4.017 17.262 1.00 95.88 213 THR A C 1
ATOM 1687 O O . THR A 1 213 ? 1.715 -4.087 18.067 1.00 95.88 213 THR A O 1
ATOM 1690 N N . GLY A 1 214 ? 0.848 -3.234 16.182 1.00 94.00 214 GLY A N 1
ATOM 1691 C CA . GLY A 1 214 ? 2.014 -2.418 15.839 1.00 94.00 214 GLY A CA 1
ATOM 1692 C C . GLY A 1 214 ? 3.215 -3.201 15.299 1.00 94.00 214 GLY A C 1
ATOM 1693 O O . GLY A 1 214 ? 4.302 -2.641 15.151 1.00 94.00 214 GLY A O 1
ATOM 1694 N N . LYS A 1 215 ? 3.050 -4.499 15.027 1.00 90.88 215 LYS A N 1
ATOM 1695 C CA . LYS A 1 215 ? 4.126 -5.399 14.600 1.00 90.88 215 LYS A CA 1
ATOM 1696 C C . LYS A 1 215 ? 4.014 -5.723 13.110 1.00 90.88 215 LYS A C 1
ATOM 1698 O O . LYS A 1 215 ? 2.939 -6.054 12.617 1.00 90.88 215 LYS A O 1
ATOM 1703 N N . TYR A 1 216 ? 5.150 -5.659 12.425 1.00 87.81 216 TYR A N 1
ATOM 1704 C CA . TYR A 1 216 ? 5.305 -6.004 11.012 1.00 87.81 216 TYR A CA 1
ATOM 1705 C C . TYR A 1 216 ? 5.557 -7.515 10.889 1.00 87.81 216 TYR A C 1
ATOM 1707 O O . TYR A 1 216 ? 6.380 -8.045 11.639 1.00 87.81 216 TYR A O 1
ATOM 1715 N N . TYR A 1 217 ? 4.839 -8.195 9.990 1.00 67.12 217 TYR A N 1
ATOM 1716 C CA . TYR A 1 217 ? 4.833 -9.659 9.819 1.00 67.12 217 TYR A CA 1
ATOM 1717 C C . TYR A 1 217 ? 4.846 -10.081 8.367 1.00 67.12 217 TYR A C 1
ATOM 1719 O O . TYR A 1 217 ? 4.314 -9.302 7.543 1.00 67.12 217 TYR A O 1
#

Secondary structure (DSSP, 8-state):
---S-TTSGGGS-HHHHTT-S------------PPPP-PPP--------PPP----PPPP-S--HHHHHHHHHHH---B-TTS-B--EE-TTS-EEETTTEEE-SHHHHHHTTT-B-HHHHHHHHHHHHHHHHHHHHHH--S---HHHHHHHHHHHHHH-HHHHHT-HHHHHHHTT--HHHHHHHHHT--EETTEE-HHHHHHHHHHHHHHHH----

Sequence (217 aa):
MNNSIQNLTSLIPEQCKQQQGKIDKKLVPQTNYSKPVYKRNKGNFTSIKHKPAQEGGASATRVSDKGLSFIAGWEGSVRDSSGKHILYRDAVGVWTIGYGHAVFSKAERQKYLNGLTESEALTLFRQDIKRFEDGVRESLKVPVNQAQFDALVSLAYNIGIYAFKNSTVLRLINEGAPMSEIEEAWKRWVYGGGRVLPGLVNRRNAEWKLFSTGKYY

Radius of gyration: 19.28 Å; chains: 1; bounding box: 54×35×54 Å